Protein AF-0000000078754668 (afdb_homodimer)

Radius of gyration: 18.88 Å; Cα contacts (8 Å, |Δi|>4): 505; chains: 2; bounding box: 40×56×46 Å

Nearest PDB structures (foldseek):
  7vwo-assembly3_I  TM=9.545E-01  e=9.395E-15  Mycobacterium tuberculosis H37Rv
  5wzf-assembly1_A  TM=7.628E-01  e=8.640E-06  Mycobacterium tuberculosis H37Rv
  5wz4-assembly1_B  TM=7.567E-01  e=1.719E-05  Mycobacterium tuberculosis H37Rv
  5x3t-assembly1_H  TM=7.644E-01  e=4.302E-05  Mycobacterium tuberculosis H37Rv
  2fe1-assembly1_A-2  TM=6.662E-01  e=1.342E-03  Pyrobaculum aerophilum str. IM2

Sequence (286 aa):
MNAIDTNILVYAHRADSPWHESAKAFVETALTSDEKHGIPYHCLVEFFGIVTNARIFKIPTAPETAMRQCRNLIAAPAVQILTESSSSFEIFAPLLAKSRVAGSAVHDARIAAVCLENGVRVIYTLDRDFSRFAGLRVKNPLGMNAIDTNILVYAHRADSPWHESAKAFVETALTSDEKHGIPYHCLVEFFGIVTNARIFKIPTAPETAMRQCRNLIAAPAVQILTESSSSFEIFAPLLAKSRVAGSAVHDARIAAVCLENGVRVIYTLDRDFSRFAGLRVKNPLG

Secondary structure (DSSP, 8-state):
-EEE-HHHHHHHH-TTSTTHHHHHHHHHHHHTSSS-EEEEHHHHHHHHHHHT-TTT-SSPPPHHHHHHHHHHHHH-TTEEEE---TTHHHHHHHHHHTTT--THHHHHHHHHHHHHHTT--EEE-S-GGGGGSTT-EEE-S--/-EEE-HHHHHHHH-TTSTTHHHHHHHHHHHHTSSS-EEEEHHHHHHHHHHHT-TTT-SSPPPHHHHHHHHHHHHH-TTEEEE---TTHHHHHHHHHHTTT--THHHHHHHHHHHHHHTT--EEE-S-GGGGGSTT-EEE-S--

pLDDT: mean 92.45, std 8.56, range [55.34, 98.62]

Solvent-accessible surface area (backbone atoms only — not comparable to full-atom values): 14997 Å² total; per-residue (Å²): 92,39,28,50,35,35,66,41,55,43,25,34,67,35,77,88,37,95,48,11,68,48,25,31,52,48,51,55,47,46,50,68,36,92,53,49,29,30,33,42,48,66,33,55,54,45,33,45,33,51,48,35,12,62,89,76,28,94,77,39,44,53,62,69,59,44,48,49,51,51,49,51,50,67,67,28,84,13,40,41,71,38,55,54,54,86,61,36,55,72,48,27,51,63,54,41,72,75,36,94,54,47,52,70,41,43,57,52,32,49,55,49,21,38,35,46,75,71,64,25,40,37,36,33,34,85,63,69,75,54,55,76,38,86,76,38,43,70,39,58,82,68,115,90,38,28,52,36,36,64,41,55,44,25,32,68,35,77,87,38,95,47,12,70,48,25,31,54,47,50,55,47,46,49,69,36,93,53,50,30,30,32,42,48,66,33,56,53,47,33,46,33,51,49,35,12,62,91,78,26,94,76,38,44,53,64,68,58,43,49,51,51,53,50,50,52,66,66,27,85,13,41,42,72,37,56,54,54,88,61,35,56,72,50,28,49,62,54,41,72,75,37,94,52,47,53,70,42,45,58,51,33,50,56,50,20,38,36,48,75,70,63,24,40,37,36,34,33,86,66,69,75,55,55,77,38,87,76,37,42,71,38,58,83,68,115

Structure (mmCIF, N/CA/C/O backbone):
data_AF-0000000078754668-model_v1
#
loop_
_entity.id
_entity.type
_entity.pdbx_description
1 polymer 'Ribonuclease VapC'
#
loop_
_atom_site.group_PDB
_atom_site.id
_atom_site.type_symbol
_atom_site.label_atom_id
_atom_site.label_alt_id
_atom_site.label_comp_id
_atom_site.label_asym_id
_atom_site.label_entity_id
_atom_site.label_seq_id
_atom_site.pdbx_PDB_ins_code
_atom_site.Cartn_x
_atom_site.Cartn_y
_atom_site.Cartn_z
_atom_site.occupancy
_atom_site.B_iso_or_equiv
_atom_site.auth_seq_id
_atom_site.auth_comp_id
_atom_site.auth_asym_id
_atom_site.auth_atom_id
_atom_site.pdbx_PDB_model_num
ATOM 1 N N . MET A 1 1 ? -13.094 10 14.508 1 93.38 1 MET A N 1
ATOM 2 C CA . MET A 1 1 ? -11.734 10.164 14.016 1 93.38 1 MET A CA 1
ATOM 3 C C . MET A 1 1 ? -11.727 10.492 12.523 1 93.38 1 MET A C 1
ATOM 5 O O . MET A 1 1 ? -12.562 9.977 11.773 1 93.38 1 MET A O 1
ATOM 9 N N . ASN A 1 2 ? -10.906 11.484 12.141 1 97 2 ASN A N 1
ATOM 10 C CA . ASN A 1 2 ? -10.695 11.82 10.742 1 97 2 ASN A CA 1
ATOM 11 C C . ASN A 1 2 ? -9.297 11.438 10.273 1 97 2 ASN A C 1
ATOM 13 O O . ASN A 1 2 ? -8.359 11.375 11.078 1 97 2 ASN A O 1
ATOM 17 N N . ALA A 1 3 ? -9.219 11.156 8.984 1 98.31 3 ALA A N 1
ATOM 18 C CA . ALA A 1 3 ? -7.918 10.734 8.469 1 98.31 3 ALA A CA 1
ATOM 19 C C . ALA A 1 3 ? -7.227 11.867 7.715 1 98.31 3 ALA A C 1
ATOM 21 O O . ALA A 1 3 ? -7.891 12.75 7.168 1 98.31 3 ALA A O 1
ATOM 22 N N . ILE A 1 4 ? -5.934 11.844 7.715 1 98.44 4 ILE A N 1
ATOM 23 C CA . ILE A 1 4 ? -5.113 12.812 6.996 1 98.44 4 ILE A CA 1
ATOM 24 C C . ILE A 1 4 ? -4.434 12.125 5.812 1 98.44 4 ILE A C 1
ATOM 26 O O . ILE A 1 4 ? -3.752 11.109 5.977 1 98.44 4 ILE A O 1
ATOM 30 N N . ASP A 1 5 ? -4.582 12.641 4.652 1 98.06 5 ASP A N 1
ATOM 31 C CA . ASP A 1 5 ? -4.066 12.086 3.4 1 98.06 5 ASP A CA 1
ATOM 32 C C . ASP A 1 5 ? -2.604 12.461 3.195 1 98.06 5 ASP A C 1
ATOM 34 O O . ASP A 1 5 ? -2.1 13.391 3.83 1 98.06 5 ASP A O 1
ATOM 38 N N . THR A 1 6 ? -1.994 11.805 2.277 1 97.94 6 THR A N 1
ATOM 39 C CA . THR A 1 6 ? -0.579 11.977 1.972 1 97.94 6 THR A CA 1
ATOM 40 C C . THR A 1 6 ? -0.286 13.414 1.554 1 97.94 6 THR A C 1
ATOM 42 O O . THR A 1 6 ? 0.694 14.008 2.006 1 97.94 6 THR A O 1
ATOM 45 N N . ASN A 1 7 ? -1.138 13.977 0.679 1 97.75 7 ASN A N 1
ATOM 46 C CA . ASN A 1 7 ? -0.829 15.297 0.138 1 97.75 7 ASN A CA 1
ATOM 47 C C . ASN A 1 7 ? -0.771 16.344 1.237 1 97.75 7 ASN A C 1
ATOM 49 O O . ASN A 1 7 ? 0.057 17.266 1.187 1 97.75 7 ASN A O 1
ATOM 53 N N . ILE A 1 8 ? -1.601 16.219 2.248 1 98.56 8 ILE A N 1
ATOM 54 C CA . ILE A 1 8 ? -1.576 17.172 3.361 1 98.56 8 ILE A CA 1
ATOM 55 C C . ILE A 1 8 ? -0.248 17.047 4.105 1 98.56 8 ILE A C 1
ATOM 57 O O . ILE A 1 8 ? 0.368 18.062 4.453 1 98.56 8 ILE A O 1
ATOM 61 N N . LEU A 1 9 ? 0.186 15.836 4.32 1 98.56 9 LEU A N 1
ATOM 62 C CA . LEU A 1 9 ? 1.457 15.602 4.996 1 98.56 9 LEU A CA 1
ATOM 63 C C . LEU A 1 9 ? 2.617 16.172 4.191 1 98.56 9 LEU A C 1
ATOM 65 O O . LEU A 1 9 ? 3.518 16.812 4.75 1 98.56 9 LEU A O 1
ATOM 69 N N . VAL A 1 10 ? 2.602 15.93 2.893 1 98.38 10 VAL A N 1
ATOM 70 C CA . VAL A 1 10 ? 3.662 16.406 2.01 1 98.38 10 VAL A CA 1
ATOM 71 C C . VAL A 1 10 ? 3.699 17.938 2.02 1 98.38 10 VAL A C 1
ATOM 73 O O . VAL A 1 10 ? 4.766 18.531 2.189 1 98.38 10 VAL A O 1
ATOM 76 N N . TYR A 1 11 ? 2.553 18.562 1.91 1 98.5 11 TYR A N 1
ATOM 77 C CA . TYR A 1 11 ? 2.484 20.016 1.862 1 98.5 11 TYR A CA 1
ATOM 78 C C . TYR A 1 11 ? 2.91 20.625 3.191 1 98.5 11 TYR A C 1
ATOM 80 O O . TYR A 1 11 ? 3.52 21.703 3.225 1 98.5 11 TYR A O 1
ATOM 88 N N . ALA A 1 12 ? 2.58 19.984 4.266 1 98.5 12 ALA A N 1
ATOM 89 C CA . ALA A 1 12 ? 2.98 20.469 5.586 1 98.5 12 ALA A CA 1
ATOM 90 C C . ALA A 1 12 ? 4.496 20.422 5.746 1 98.5 12 ALA A C 1
ATOM 92 O O . ALA A 1 12 ? 5.082 21.266 6.438 1 98.5 12 ALA A O 1
ATOM 93 N N . HIS A 1 13 ? 5.098 19.438 5.121 1 98.12 13 HIS A N 1
ATOM 94 C CA . HIS A 1 13 ? 6.527 19.188 5.273 1 98.12 13 HIS A CA 1
ATOM 95 C C . HIS A 1 13 ? 7.336 20.078 4.324 1 98.12 13 HIS A C 1
ATOM 97 O O . HIS A 1 13 ? 8.375 20.609 4.707 1 98.12 13 HIS A O 1
ATOM 103 N N . ARG A 1 14 ? 6.832 20.188 3.102 1 98.12 14 ARG A N 1
ATOM 104 C CA . ARG A 1 14 ? 7.602 20.844 2.051 1 98.12 14 ARG A CA 1
ATOM 105 C C . ARG A 1 14 ? 7.395 22.344 2.08 1 98.12 14 ARG A C 1
ATOM 107 O O . ARG A 1 14 ? 6.324 22.844 1.725 1 98.12 14 ARG A O 1
ATOM 114 N N . ALA A 1 15 ? 8.398 23.078 2.316 1 96.88 15 ALA A N 1
ATOM 115 C CA . ALA A 1 15 ? 8.336 24.531 2.461 1 96.88 15 ALA A CA 1
ATOM 116 C C . ALA A 1 15 ? 8.109 25.203 1.11 1 96.88 15 ALA A C 1
ATOM 118 O O . ALA A 1 15 ? 7.652 26.359 1.05 1 96.88 15 ALA A O 1
ATOM 119 N N . ASP A 1 16 ? 8.492 24.562 0.056 1 95.88 16 ASP A N 1
ATOM 120 C CA . ASP A 1 16 ? 8.367 25.141 -1.276 1 95.88 16 ASP A CA 1
ATOM 121 C C . ASP A 1 16 ? 6.961 24.938 -1.835 1 95.88 16 ASP A C 1
ATOM 123 O O . ASP A 1 16 ? 6.656 25.406 -2.938 1 95.88 16 ASP A O 1
ATOM 127 N N . SER A 1 17 ? 6.121 24.297 -1.063 1 96.31 17 SER A N 1
ATOM 128 C CA . SER A 1 17 ? 4.723 24.172 -1.458 1 96.31 17 SER A CA 1
ATOM 129 C C . SER A 1 17 ? 3.957 25.453 -1.202 1 96.31 17 SER A C 1
ATOM 131 O O . SER A 1 17 ? 4.113 26.078 -0.148 1 96.31 17 SER A O 1
ATOM 133 N N . PRO A 1 18 ? 3.07 25.812 -2.162 1 96.5 18 PRO A N 1
ATOM 134 C CA . PRO A 1 18 ? 2.219 26.984 -1.911 1 96.5 18 PRO A CA 1
ATOM 135 C C . PRO A 1 18 ? 1.245 26.766 -0.754 1 96.5 18 PRO A C 1
ATOM 137 O O . PRO A 1 18 ? 0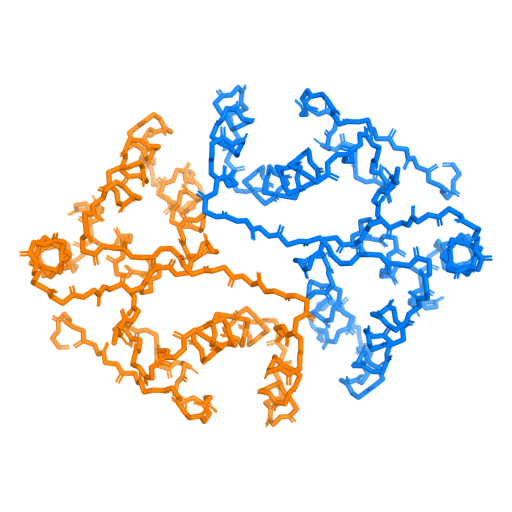.717 27.734 -0.196 1 96.5 18 PRO A O 1
ATOM 140 N N . TRP A 1 19 ? 1.062 25.562 -0.336 1 97.69 19 TRP A N 1
ATOM 141 C CA . TRP A 1 19 ? 0.121 25.219 0.726 1 97.69 19 TRP A CA 1
ATOM 142 C C . TRP A 1 19 ? 0.848 25 2.047 1 97.69 19 TRP A C 1
ATOM 144 O O . TRP A 1 19 ? 0.238 24.578 3.037 1 97.69 19 TRP A O 1
ATOM 154 N N . HIS A 1 20 ? 2.123 25.234 2.051 1 98.31 20 HIS A N 1
ATOM 155 C CA . HIS A 1 20 ? 2.957 24.828 3.176 1 98.31 20 HIS A CA 1
ATOM 156 C C . HIS A 1 20 ? 2.436 25.406 4.484 1 98.31 20 HIS A C 1
ATOM 158 O O . HIS A 1 20 ? 2.182 24.672 5.441 1 98.31 20 HIS A O 1
ATOM 164 N N . GLU A 1 21 ? 2.203 26.672 4.523 1 98 21 GLU A N 1
ATOM 165 C CA . GLU A 1 21 ? 1.82 27.328 5.77 1 98 21 GLU A CA 1
ATOM 166 C C . GLU A 1 21 ? 0.479 26.812 6.277 1 98 21 GLU A C 1
ATOM 168 O O . GLU A 1 21 ? 0.344 26.484 7.457 1 98 21 GLU A O 1
ATOM 173 N N . SER A 1 22 ? -0.476 26.703 5.41 1 98.12 22 SER A N 1
ATOM 174 C CA . SER A 1 22 ? -1.796 26.203 5.801 1 98.12 22 SER A CA 1
ATOM 175 C C . SER A 1 22 ? -1.743 24.75 6.223 1 98.12 22 SER A C 1
ATOM 177 O O . SER A 1 22 ? -2.352 24.359 7.223 1 98.12 22 SER A O 1
ATOM 179 N N . ALA A 1 23 ? -1.031 23.938 5.504 1 98.62 23 ALA A N 1
ATOM 180 C CA . ALA A 1 23 ? -0.933 22.516 5.801 1 98.62 23 ALA A CA 1
ATOM 181 C C . ALA A 1 23 ? -0.183 22.266 7.109 1 98.62 23 ALA A C 1
ATOM 183 O O . ALA A 1 23 ? -0.594 21.453 7.93 1 98.62 23 ALA A O 1
ATOM 184 N N . LYS A 1 24 ? 0.907 23.031 7.246 1 98.19 24 LYS A N 1
ATOM 185 C CA . LYS A 1 24 ? 1.683 22.906 8.477 1 98.19 24 LYS A CA 1
ATOM 186 C C . LYS A 1 24 ? 0.84 23.281 9.695 1 98.19 24 LYS A C 1
ATOM 188 O O . LYS A 1 24 ? 0.829 22.562 10.695 1 98.19 24 LYS A O 1
ATOM 193 N N . ALA A 1 25 ? 0.181 24.375 9.602 1 97.75 25 ALA A N 1
ATOM 194 C CA . ALA A 1 25 ? -0.687 24.812 10.695 1 97.75 25 ALA A CA 1
ATOM 195 C C . ALA A 1 25 ? -1.747 23.766 11.008 1 97.75 25 ALA A C 1
ATOM 197 O O . ALA A 1 25 ? -2.002 23.453 12.18 1 97.75 25 ALA A O 1
ATOM 198 N N . PHE A 1 26 ? -2.342 23.219 9.992 1 98.06 26 PHE A N 1
ATOM 199 C CA . PHE A 1 26 ? -3.373 22.203 10.164 1 98.06 26 PHE A CA 1
ATOM 200 C C . PHE A 1 26 ? -2.809 20.969 10.852 1 98.06 26 PHE A C 1
ATOM 202 O O . PHE A 1 26 ? -3.385 20.484 11.828 1 98.06 26 PHE A O 1
ATOM 209 N N . VAL A 1 27 ? -1.682 20.438 10.383 1 97.81 27 VAL A N 1
ATOM 210 C CA . VAL A 1 27 ? -1.088 19.219 10.922 1 97.81 27 VAL A CA 1
ATOM 211 C C . VAL A 1 27 ? -0.664 19.453 12.367 1 97.81 27 VAL A C 1
ATOM 213 O O . VAL A 1 27 ? -0.894 18.594 13.234 1 97.81 27 VAL A O 1
ATOM 216 N N . GLU A 1 28 ? -0.082 20.594 12.625 1 96.44 28 GLU A N 1
ATOM 217 C CA . GLU A 1 28 ? 0.335 20.922 13.984 1 96.44 28 GLU A CA 1
ATOM 218 C C . GLU A 1 28 ? -0.859 20.953 14.938 1 96.44 28 GLU A C 1
ATOM 220 O O . GLU A 1 28 ? -0.787 20.422 16.047 1 96.44 28 GLU A O 1
ATOM 225 N N . THR A 1 29 ? -1.914 21.531 14.453 1 95.69 29 THR A N 1
ATOM 226 C CA . THR A 1 29 ? -3.133 21.578 15.258 1 95.69 29 THR A CA 1
ATOM 227 C C . THR A 1 29 ? -3.697 20.172 15.461 1 95.69 29 THR A C 1
ATOM 229 O O . THR A 1 29 ? -4.105 19.812 16.562 1 95.69 29 THR A O 1
ATOM 232 N N . ALA A 1 30 ? -3.738 19.391 14.43 1 93.94 30 ALA A N 1
ATOM 233 C CA . ALA A 1 30 ? -4.254 18.016 14.484 1 93.94 30 ALA A CA 1
ATOM 234 C C . ALA A 1 30 ? -3.463 17.172 15.477 1 93.94 30 ALA A C 1
ATOM 236 O O . ALA A 1 30 ? -4.039 16.375 16.219 1 93.94 30 ALA A O 1
ATOM 237 N N . LEU A 1 31 ? -2.162 17.422 15.484 1 92.25 31 LEU A N 1
ATOM 238 C CA . LEU A 1 31 ? -1.273 16.609 16.312 1 92.25 31 LEU A CA 1
ATOM 239 C C . LEU A 1 31 ? -1.4 16.984 17.781 1 92.25 31 LEU A C 1
ATOM 241 O O . LEU A 1 31 ? -0.979 16.234 18.656 1 92.25 31 LEU A O 1
ATOM 245 N N . THR A 1 32 ? -1.957 18.125 18.062 1 90.94 32 THR A N 1
ATOM 246 C CA . THR A 1 32 ? -2.037 18.594 19.438 1 90.94 32 THR A CA 1
ATOM 247 C C . THR A 1 32 ? -3.486 18.641 19.906 1 90.94 32 THR A C 1
ATOM 249 O O . THR A 1 32 ? -3.771 19.125 21.016 1 90.94 32 THR A O 1
ATOM 252 N N . SER A 1 33 ? -4.324 18.141 19.094 1 91.44 33 SER A N 1
ATOM 253 C CA . SER A 1 33 ? -5.742 18.141 19.438 1 91.44 33 SER A CA 1
ATOM 254 C C . SER A 1 33 ? -6.094 16.984 20.359 1 91.44 33 SER A C 1
ATOM 256 O O . SER A 1 33 ? -5.301 16.047 20.516 1 91.44 33 SER A O 1
ATOM 258 N N . ASP A 1 34 ? -7.25 17.062 21 1 92 34 ASP A N 1
ATOM 259 C CA . ASP A 1 34 ? -7.758 15.969 21.828 1 92 34 ASP A CA 1
ATOM 260 C C . ASP A 1 34 ? -8.398 14.883 20.969 1 92 34 ASP A C 1
ATOM 262 O O . ASP A 1 34 ? -8.562 13.75 21.422 1 92 34 ASP A O 1
ATOM 266 N N . GLU A 1 35 ? -8.68 15.289 19.844 1 93.12 35 GLU A N 1
ATOM 267 C CA . GLU A 1 35 ? -9.281 14.336 18.922 1 93.12 35 GLU A CA 1
ATOM 268 C C . GLU A 1 35 ? -8.219 13.516 18.203 1 93.12 35 GLU A C 1
ATOM 270 O O . GLU A 1 35 ? -7.16 14.047 17.844 1 93.12 35 GLU A O 1
ATOM 275 N N . LYS A 1 36 ? -8.516 12.266 18.031 1 95.31 36 LYS A N 1
ATOM 276 C CA . LYS A 1 36 ? -7.59 11.422 17.281 1 95.31 36 LYS A CA 1
ATOM 277 C C . LYS A 1 36 ? -7.727 11.656 15.773 1 95.31 36 LYS A C 1
ATOM 279 O O . LYS A 1 36 ? -8.82 11.914 15.281 1 95.31 36 LYS A O 1
ATOM 284 N N . HIS A 1 37 ? -6.633 11.555 15.133 1 97.56 37 HIS A N 1
ATOM 285 C CA . HIS A 1 37 ? -6.555 11.602 13.672 1 97.56 37 HIS A CA 1
ATOM 286 C C . HIS A 1 37 ? -5.863 10.359 13.117 1 97.56 37 HIS A C 1
ATOM 288 O O . HIS A 1 37 ? -4.816 9.953 13.625 1 97.56 37 HIS A O 1
ATOM 294 N N . GLY A 1 38 ? -6.543 9.812 12.156 1 97.81 38 GLY A N 1
ATOM 295 C CA . GLY A 1 38 ? -5.965 8.641 11.523 1 97.81 38 GLY A CA 1
ATOM 296 C C . GLY A 1 38 ? -5.02 8.984 10.383 1 97.81 38 GLY A C 1
ATOM 297 O O . GLY A 1 38 ? -5.273 9.914 9.617 1 97.81 38 GLY A O 1
ATOM 298 N N . ILE A 1 39 ? -3.945 8.281 10.32 1 97.81 39 ILE A N 1
ATOM 299 C CA . ILE A 1 39 ? -3.076 8.281 9.148 1 97.81 39 ILE A CA 1
ATOM 300 C C . ILE A 1 39 ? -2.93 6.859 8.609 1 97.81 39 ILE A C 1
ATOM 302 O O . ILE A 1 39 ? -2.316 6.008 9.258 1 97.81 39 ILE A O 1
ATOM 306 N N . PRO A 1 40 ? -3.521 6.578 7.473 1 97.38 40 PRO A N 1
ATOM 307 C CA . PRO A 1 40 ? -3.246 5.266 6.887 1 97.38 40 PRO A CA 1
ATOM 308 C C . PRO A 1 40 ? -1.753 4.98 6.75 1 97.38 40 PRO A C 1
ATOM 310 O O . PRO A 1 40 ? -0.996 5.84 6.297 1 97.38 40 PRO A O 1
ATOM 313 N N . TYR A 1 41 ? -1.315 3.811 7.141 1 96.56 41 TYR A N 1
ATOM 314 C CA . TYR A 1 41 ? 0.09 3.434 7.051 1 96.56 41 TYR A CA 1
ATOM 315 C C . TYR A 1 41 ? 0.619 3.641 5.637 1 96.56 41 TYR A C 1
ATOM 317 O O . TYR A 1 41 ? 1.746 4.105 5.449 1 96.56 41 TYR A O 1
ATOM 325 N N . HIS A 1 42 ? -0.192 3.344 4.688 1 93.62 42 HIS A N 1
ATOM 326 C CA . HIS A 1 42 ? 0.153 3.555 3.287 1 93.62 42 HIS A CA 1
ATOM 327 C C . HIS A 1 42 ? 0.5 5.016 3.02 1 93.62 42 HIS A C 1
ATOM 329 O O . HIS A 1 42 ? 1.446 5.309 2.285 1 93.62 42 HIS A O 1
ATOM 335 N N . CYS A 1 43 ? -0.254 5.891 3.545 1 96.5 43 CYS A N 1
ATOM 336 C CA . CYS A 1 43 ? -0.039 7.316 3.332 1 96.5 43 CYS A CA 1
ATOM 337 C C . CYS A 1 43 ? 1.267 7.773 3.973 1 96.5 43 CYS A C 1
ATOM 339 O O . CYS A 1 43 ? 1.956 8.641 3.436 1 96.5 43 CYS A O 1
ATOM 341 N N . LEU A 1 44 ? 1.588 7.168 5.102 1 95.94 44 LEU A N 1
ATOM 342 C CA . LEU A 1 44 ? 2.84 7.473 5.785 1 95.94 44 LEU A CA 1
ATOM 343 C C . LEU A 1 44 ? 4.039 7.066 4.934 1 95.94 44 LEU A C 1
ATOM 345 O O . LEU A 1 44 ? 4.973 7.852 4.75 1 95.94 44 LEU A O 1
ATOM 349 N N . VAL A 1 45 ? 3.986 5.879 4.391 1 94.06 45 VAL A N 1
ATOM 350 C CA . VAL A 1 45 ? 5.062 5.363 3.553 1 94.06 45 VAL A CA 1
ATOM 351 C C . VAL A 1 45 ? 5.148 6.176 2.262 1 94.06 45 VAL A C 1
ATOM 353 O O . VAL A 1 45 ? 6.242 6.473 1.78 1 94.06 45 VAL A O 1
ATOM 356 N N . GLU A 1 46 ? 4.016 6.496 1.704 1 93.88 46 GLU A N 1
ATOM 357 C CA . GLU A 1 46 ? 3.971 7.34 0.513 1 93.88 46 GLU A CA 1
ATOM 358 C C . GLU A 1 46 ? 4.598 8.703 0.778 1 93.88 46 GLU A C 1
ATOM 360 O O . GLU A 1 46 ? 5.32 9.234 -0.067 1 93.88 46 GLU A O 1
ATOM 365 N N . PHE A 1 47 ? 4.277 9.273 1.859 1 95.38 47 PHE A N 1
ATOM 366 C CA . PHE A 1 47 ? 4.898 10.531 2.256 1 95.38 47 PHE A CA 1
ATOM 367 C C . PHE A 1 47 ? 6.418 10.43 2.195 1 95.38 47 PHE A C 1
ATOM 369 O O . PHE A 1 47 ? 7.074 11.234 1.538 1 95.38 47 PHE A O 1
ATOM 376 N N . PHE A 1 48 ? 6.957 9.406 2.822 1 93.88 48 PHE A N 1
ATOM 377 C CA . PHE A 1 48 ? 8.398 9.195 2.822 1 93.88 48 PHE A CA 1
ATOM 378 C C . PHE A 1 48 ? 8.938 9.094 1.398 1 93.88 48 PHE A C 1
ATOM 380 O O . PHE A 1 48 ? 9.891 9.781 1.04 1 93.88 48 PHE A O 1
ATOM 387 N N . GLY A 1 49 ? 8.273 8.281 0.636 1 92.38 49 GLY A N 1
ATOM 388 C CA . GLY A 1 49 ? 8.703 8.07 -0.739 1 92.38 49 GLY A CA 1
ATOM 389 C C . GLY A 1 49 ? 8.641 9.336 -1.579 1 92.38 49 GLY A C 1
ATOM 390 O O . GLY A 1 49 ? 9.523 9.578 -2.408 1 92.38 49 GLY A O 1
ATOM 391 N N . ILE A 1 50 ? 7.652 10.109 -1.382 1 93.94 50 ILE A N 1
ATOM 392 C CA . ILE A 1 50 ? 7.441 11.312 -2.186 1 93.94 50 ILE A CA 1
ATOM 393 C C . ILE A 1 50 ? 8.477 12.367 -1.813 1 93.94 50 ILE A C 1
ATOM 395 O O . ILE A 1 50 ? 9.18 12.891 -2.682 1 93.94 50 ILE A O 1
ATOM 399 N N . VAL A 1 51 ? 8.672 12.656 -0.581 1 94.56 51 VAL A N 1
ATOM 400 C CA . VAL A 1 51 ? 9.461 13.82 -0.18 1 94.56 51 VAL A CA 1
ATOM 401 C C . VAL A 1 51 ? 10.953 13.523 -0.372 1 94.56 51 VAL A C 1
ATOM 403 O O . VAL A 1 51 ? 11.773 14.445 -0.425 1 94.56 51 VAL A O 1
ATOM 406 N N . THR A 1 52 ? 11.312 12.227 -0.464 1 91.88 52 THR A N 1
ATOM 407 C CA . THR A 1 52 ? 12.711 11.859 -0.645 1 91.88 52 THR A CA 1
ATOM 408 C C . THR A 1 52 ? 13.016 11.602 -2.117 1 91.88 52 THR A C 1
ATOM 410 O O . THR A 1 52 ? 14.133 11.195 -2.465 1 91.88 52 THR A O 1
ATOM 413 N N . ASN A 1 53 ? 12.086 11.797 -2.955 1 91 53 ASN A N 1
ATOM 414 C CA . ASN A 1 53 ? 12.219 11.438 -4.359 1 91 53 ASN A CA 1
ATOM 415 C C . ASN A 1 53 ? 12.844 12.562 -5.18 1 91 53 ASN A C 1
ATOM 417 O O . ASN A 1 53 ? 12.219 13.609 -5.371 1 91 53 ASN A O 1
ATOM 421 N N . ALA A 1 54 ? 13.945 12.297 -5.785 1 89.12 54 ALA A N 1
ATOM 422 C CA . ALA A 1 54 ? 14.68 13.297 -6.551 1 89.12 54 ALA A CA 1
ATOM 423 C C . ALA A 1 54 ? 14.023 13.555 -7.902 1 89.12 54 ALA A C 1
ATOM 425 O O . ALA A 1 54 ? 14.344 14.531 -8.578 1 89.12 54 ALA A O 1
ATOM 426 N N . ARG A 1 55 ? 13.18 12.664 -8.273 1 90.94 55 ARG A N 1
ATOM 427 C CA . ARG A 1 55 ? 12.445 12.875 -9.516 1 90.94 55 ARG A CA 1
ATOM 428 C C . ARG A 1 55 ? 11.273 13.828 -9.305 1 90.94 55 ARG A C 1
ATOM 430 O O . ARG A 1 55 ? 10.703 14.344 -10.273 1 90.94 55 ARG A O 1
ATOM 437 N N . ILE A 1 56 ? 10.844 14.008 -8.094 1 91.75 56 ILE A N 1
ATOM 438 C CA . ILE A 1 56 ? 9.703 14.844 -7.762 1 91.75 56 ILE A CA 1
ATOM 439 C C . ILE A 1 56 ? 10.18 16.219 -7.301 1 91.75 56 ILE A C 1
ATOM 441 O O . ILE A 1 56 ? 9.617 17.25 -7.688 1 91.75 56 ILE A O 1
ATOM 445 N N . PHE A 1 57 ? 11.203 16.172 -6.5 1 92.44 57 PHE A N 1
ATOM 446 C CA . PHE A 1 57 ? 11.742 17.422 -5.965 1 92.44 57 PHE A CA 1
ATOM 447 C C . PHE A 1 57 ? 13.195 17.609 -6.379 1 92.44 57 PHE A C 1
ATOM 449 O O . PHE A 1 57 ? 14 16.688 -6.262 1 92.44 57 PHE A O 1
ATOM 456 N N . LYS A 1 58 ? 13.492 18.844 -6.855 1 93.25 58 LYS A N 1
ATOM 457 C CA . LYS A 1 58 ? 14.875 19.156 -7.211 1 93.25 58 LYS A CA 1
ATOM 458 C C . LYS A 1 58 ? 15.812 18.922 -6.031 1 93.25 58 LYS A C 1
ATOM 460 O O . LYS A 1 58 ? 16.922 18.406 -6.203 1 93.25 58 LYS A O 1
ATOM 465 N N . ILE A 1 59 ? 15.375 19.375 -4.918 1 94.31 59 ILE A N 1
ATOM 466 C CA . ILE A 1 59 ? 16.078 19.094 -3.672 1 94.31 59 ILE A CA 1
ATOM 467 C C . ILE A 1 59 ? 15.195 18.234 -2.764 1 94.31 59 ILE A C 1
ATOM 469 O O . ILE A 1 59 ? 14.391 18.766 -1.992 1 94.31 59 ILE A O 1
ATOM 473 N N . PRO A 1 60 ? 15.367 17 -2.865 1 92.94 60 PRO A N 1
ATOM 474 C CA . PRO A 1 60 ? 14.539 16.125 -2.027 1 92.94 60 PRO A CA 1
ATOM 475 C C . PRO A 1 60 ? 14.891 16.234 -0.545 1 92.94 60 PRO A C 1
ATOM 477 O O . PRO A 1 60 ? 15.992 16.656 -0.197 1 92.94 60 PRO A O 1
ATOM 480 N N . THR A 1 61 ? 13.938 15.852 0.219 1 94 61 THR A N 1
ATOM 481 C CA . THR A 1 61 ? 14.188 15.758 1.652 1 94 61 THR A CA 1
ATOM 482 C C . THR A 1 61 ? 15.188 14.648 1.949 1 94 61 THR A C 1
ATOM 484 O O . THR A 1 61 ? 15.125 13.57 1.356 1 94 61 THR A O 1
ATOM 487 N N . ALA A 1 62 ? 16.125 14.93 2.814 1 91.25 62 ALA A N 1
ATOM 488 C CA . ALA A 1 62 ? 17.047 13.875 3.244 1 91.25 62 ALA A CA 1
ATOM 489 C C . ALA A 1 62 ? 16.281 12.727 3.906 1 91.25 62 ALA A C 1
ATOM 491 O O . ALA A 1 62 ? 15.375 12.953 4.707 1 91.25 62 ALA A O 1
ATOM 492 N N . PRO A 1 63 ? 16.656 11.539 3.584 1 89.56 63 PRO A N 1
ATOM 493 C CA . PRO A 1 63 ? 15.945 10.391 4.148 1 89.56 63 PRO A CA 1
ATOM 494 C C . PRO A 1 63 ? 15.875 10.43 5.672 1 89.56 63 PRO A C 1
ATOM 496 O O . PRO A 1 63 ? 14.844 10.094 6.254 1 89.56 63 PRO A O 1
ATOM 499 N N . GLU A 1 64 ? 16.922 10.828 6.316 1 90.75 64 GLU A N 1
ATOM 500 C CA . GLU A 1 64 ? 16.938 10.898 7.773 1 90.75 64 GLU A CA 1
ATOM 501 C C . GLU A 1 64 ? 15.914 11.891 8.297 1 90.75 64 GLU A C 1
ATOM 503 O O . GLU A 1 64 ? 15.25 11.641 9.305 1 90.75 64 GLU A O 1
ATOM 508 N N . THR A 1 65 ? 15.82 12.984 7.629 1 93.31 65 THR A N 1
ATOM 509 C CA . THR A 1 65 ? 14.844 14 8 1 93.31 65 THR A CA 1
ATOM 510 C C . THR A 1 65 ? 13.422 13.484 7.797 1 93.31 65 THR A C 1
ATOM 512 O O . THR A 1 65 ? 12.562 13.641 8.664 1 93.31 65 THR A O 1
ATOM 515 N N . ALA A 1 66 ? 13.18 12.875 6.656 1 93 66 ALA A N 1
ATOM 516 C CA . ALA A 1 66 ? 11.867 12.297 6.367 1 93 66 ALA A CA 1
ATOM 517 C C . ALA A 1 66 ? 11.508 11.227 7.395 1 93 66 ALA A C 1
ATOM 519 O O . ALA A 1 66 ? 10.367 11.156 7.852 1 93 66 ALA A O 1
ATOM 520 N N . MET A 1 67 ? 12.5 10.414 7.742 1 91.62 67 MET A N 1
ATOM 521 C CA . MET A 1 67 ? 12.289 9.359 8.719 1 91.62 67 MET A CA 1
ATOM 522 C C . MET A 1 67 ? 11.914 9.945 10.078 1 91.62 67 MET A C 1
ATOM 524 O O . MET A 1 67 ? 11.008 9.438 10.75 1 91.62 67 MET A O 1
ATOM 528 N N . ARG A 1 68 ? 12.609 10.953 10.477 1 94 68 ARG A N 1
ATOM 529 C CA . ARG A 1 68 ? 12.297 11.617 11.734 1 94 68 ARG A CA 1
ATOM 530 C C . ARG A 1 68 ? 10.875 12.156 11.727 1 94 68 ARG A C 1
ATOM 532 O O . ARG A 1 68 ? 10.156 12.055 12.727 1 94 68 ARG A O 1
ATOM 539 N N . GLN A 1 69 ? 10.508 12.719 10.641 1 95.44 69 GLN A N 1
ATOM 540 C CA . GLN A 1 69 ? 9.141 13.227 10.523 1 95.44 69 GLN A CA 1
ATOM 541 C C . GLN A 1 69 ? 8.117 12.102 10.656 1 95.44 69 GLN A C 1
ATOM 543 O O . GLN A 1 69 ? 7.105 12.258 11.344 1 95.44 69 GLN A O 1
ATOM 548 N N . CYS A 1 70 ? 8.352 11.008 10.031 1 95.44 70 CYS A N 1
ATOM 549 C CA . CYS A 1 70 ? 7.461 9.859 10.148 1 95.44 70 CYS A CA 1
ATOM 550 C C . CYS A 1 70 ? 7.379 9.375 11.594 1 95.44 70 CYS A C 1
ATOM 552 O O . CYS A 1 70 ? 6.285 9.109 12.102 1 95.44 70 CYS A O 1
ATOM 554 N N . ARG A 1 71 ? 8.492 9.312 12.242 1 94.56 71 ARG A N 1
ATOM 555 C CA . ARG A 1 71 ? 8.523 8.875 13.633 1 94.56 71 ARG A CA 1
ATOM 556 C C . ARG A 1 71 ? 7.762 9.844 14.531 1 94.56 71 ARG A C 1
ATOM 558 O O . ARG A 1 71 ? 7.078 9.422 15.461 1 94.56 71 ARG A O 1
ATOM 565 N N . ASN A 1 72 ? 7.906 11.117 14.266 1 95.5 72 ASN A N 1
ATOM 566 C CA . ASN A 1 72 ? 7.172 12.125 15.023 1 95.5 72 ASN A CA 1
ATOM 567 C C . ASN A 1 72 ? 5.664 11.953 14.867 1 95.5 72 ASN A C 1
ATOM 569 O O . ASN A 1 72 ? 4.918 12.078 15.844 1 95.5 72 ASN A O 1
ATOM 573 N N . LEU A 1 73 ? 5.234 11.695 13.688 1 96.19 73 LEU A N 1
ATOM 574 C CA . LEU A 1 73 ? 3.814 11.477 13.438 1 96.19 73 LEU A CA 1
ATOM 575 C C . LEU A 1 73 ? 3.32 10.242 14.188 1 96.19 73 LEU A C 1
ATOM 577 O O . LEU A 1 73 ? 2.281 10.281 14.844 1 96.19 73 LEU A O 1
ATOM 581 N N . ILE A 1 74 ? 4.094 9.156 14.125 1 95.19 74 ILE A N 1
ATOM 582 C CA . ILE A 1 74 ? 3.723 7.891 14.75 1 95.19 74 ILE A CA 1
ATOM 583 C C . ILE A 1 74 ? 3.637 8.062 16.266 1 95.19 74 ILE A C 1
ATOM 585 O O . ILE A 1 74 ? 2.754 7.496 16.906 1 95.19 74 ILE A O 1
ATOM 589 N N . ALA A 1 75 ? 4.508 8.852 16.781 1 93.75 75 ALA A N 1
ATOM 590 C CA . ALA A 1 75 ? 4.633 8.992 18.219 1 93.75 75 ALA A CA 1
ATOM 591 C C . ALA A 1 75 ? 3.611 9.984 18.766 1 93.75 75 ALA A C 1
ATOM 593 O O . ALA A 1 75 ? 3.389 10.055 19.984 1 93.75 75 ALA A O 1
ATOM 594 N N . ALA A 1 76 ? 3.023 10.797 17.891 1 95.5 76 ALA A N 1
ATOM 595 C CA . ALA A 1 76 ? 2.08 11.812 18.344 1 95.5 76 ALA A CA 1
ATOM 596 C C . ALA A 1 76 ? 0.853 11.172 18.984 1 95.5 76 ALA A C 1
ATOM 598 O O . ALA A 1 76 ? 0.198 10.328 18.375 1 95.5 76 ALA A O 1
ATOM 599 N N . PRO A 1 77 ? 0.492 11.578 20.203 1 95.38 77 PRO A N 1
ATOM 600 C CA . PRO A 1 77 ? -0.623 10.961 20.922 1 95.38 77 PRO A CA 1
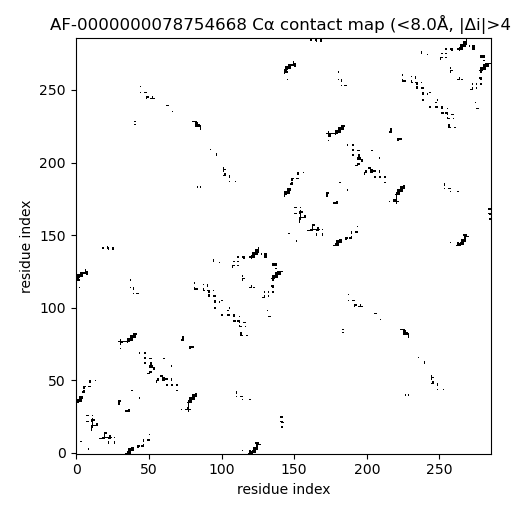ATOM 601 C C . PRO A 1 77 ? -1.953 11.102 20.188 1 95.38 77 PRO A C 1
ATOM 603 O O . PRO A 1 77 ? -2.836 10.25 20.328 1 95.38 77 PRO A O 1
ATOM 606 N N . ALA A 1 78 ? -2.072 12.109 19.422 1 96.75 78 ALA A N 1
ATOM 607 C CA . ALA A 1 78 ? -3.326 12.391 18.719 1 96.75 78 ALA A CA 1
ATOM 608 C C . ALA A 1 78 ? -3.391 11.641 17.391 1 96.75 78 ALA A C 1
ATOM 610 O O . ALA A 1 78 ? -4.348 11.789 16.641 1 96.75 78 ALA A O 1
ATOM 611 N N . VAL A 1 79 ? -2.414 10.805 17.125 1 96.31 79 VAL A N 1
ATOM 612 C CA . VAL A 1 79 ? -2.377 10.117 15.844 1 96.31 79 VAL A CA 1
ATOM 613 C C . VAL A 1 79 ? -2.615 8.625 16.047 1 96.31 79 VAL A C 1
ATOM 615 O O . VAL A 1 79 ? -2.074 8.023 16.969 1 96.31 79 VAL A O 1
ATOM 618 N N . GLN A 1 80 ? -3.414 8.078 15.258 1 96.5 80 GLN A N 1
ATOM 619 C CA . GLN A 1 80 ? -3.584 6.637 15.125 1 96.5 80 GLN A CA 1
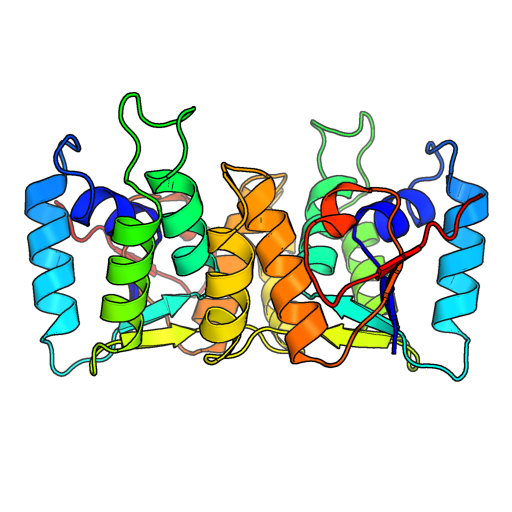ATOM 620 C C . GLN A 1 80 ? -3.197 6.168 13.727 1 96.5 80 GLN A C 1
ATOM 622 O O . GLN A 1 80 ? -3.762 6.629 12.734 1 96.5 80 GLN A O 1
ATOM 627 N N . ILE A 1 81 ? -2.26 5.25 13.664 1 97.06 81 ILE A N 1
ATOM 628 C CA . ILE A 1 81 ? -1.907 4.668 12.375 1 97.06 81 ILE A CA 1
ATOM 629 C C . ILE A 1 81 ? -2.945 3.617 11.977 1 97.06 81 ILE A C 1
ATOM 631 O O . ILE A 1 81 ? -3.246 2.711 12.758 1 97.06 81 ILE A O 1
ATOM 635 N N . LEU A 1 82 ? -3.502 3.791 10.797 1 97.25 82 LEU A N 1
ATOM 636 C CA . LEU A 1 82 ? -4.527 2.881 10.297 1 97.25 82 LEU A CA 1
ATOM 637 C C . LEU A 1 82 ? -3.91 1.798 9.422 1 97.25 82 LEU A C 1
ATOM 639 O O . LEU A 1 82 ? -3.197 2.1 8.461 1 97.25 82 LEU A O 1
ATOM 643 N N . THR A 1 83 ? -4.164 0.585 9.758 1 96.69 83 THR A N 1
ATOM 644 C CA . THR A 1 83 ? -3.621 -0.533 8.992 1 96.69 83 THR A CA 1
ATOM 645 C C . THR A 1 83 ? -4.742 -1.427 8.469 1 96.69 83 THR A C 1
ATOM 647 O O . THR A 1 83 ? -5.867 -1.376 8.969 1 96.69 83 THR A O 1
ATOM 650 N N . GLU A 1 84 ? -4.363 -2.168 7.449 1 95.12 84 GLU A N 1
ATOM 651 C CA . GLU A 1 84 ? -5.281 -3.127 6.844 1 95.12 84 GLU A CA 1
ATOM 652 C C . GLU A 1 84 ? -5.348 -4.418 7.656 1 95.12 84 GLU A C 1
ATOM 654 O O . GLU A 1 84 ? -4.492 -4.668 8.508 1 95.12 84 GLU A O 1
ATOM 659 N N . SER A 1 85 ? -6.398 -5.133 7.426 1 90.81 85 SER A N 1
ATOM 660 C CA . SER A 1 85 ? -6.562 -6.484 7.941 1 90.81 85 SER A CA 1
ATOM 661 C C . SER A 1 85 ? -6.941 -7.461 6.832 1 90.81 85 SER A C 1
ATOM 663 O O . SER A 1 85 ? -7.066 -7.066 5.672 1 90.81 85 SER A O 1
ATOM 665 N N . SER A 1 86 ? -7.051 -8.734 7.188 1 81.81 86 SER A N 1
ATOM 666 C CA . SER A 1 86 ? -7.461 -9.75 6.219 1 81.81 86 SER A CA 1
ATOM 667 C C . SER A 1 86 ? -8.875 -9.484 5.707 1 81.81 86 SER A C 1
ATOM 669 O O . SER A 1 86 ? -9.266 -10 4.66 1 81.81 86 SER A O 1
ATOM 671 N N . SER A 1 87 ? -9.617 -8.617 6.414 1 87.75 87 SER A N 1
ATOM 672 C CA . SER A 1 87 ? -11 -8.312 6.059 1 87.75 87 SER A CA 1
ATOM 673 C C . SER A 1 87 ? -11.078 -7.07 5.176 1 87.75 87 SER A C 1
ATOM 675 O O . SER A 1 87 ? -12.141 -6.762 4.629 1 87.75 87 SER A O 1
ATOM 677 N N . SER A 1 88 ? -9.961 -6.387 5.016 1 93.19 88 SER A N 1
ATOM 678 C CA . SER A 1 88 ? -9.953 -5.129 4.277 1 93.19 88 SER A CA 1
ATOM 679 C C . SER A 1 88 ? -10.422 -5.332 2.84 1 93.19 88 SER A C 1
ATOM 681 O O . SER A 1 88 ? -11.039 -4.445 2.25 1 93.19 88 SER A O 1
ATOM 683 N N . PHE A 1 89 ? -10.156 -6.52 2.324 1 91.19 89 PHE A N 1
ATOM 684 C CA . PHE A 1 89 ? -10.516 -6.781 0.934 1 91.19 89 PHE A CA 1
ATOM 685 C C . PHE A 1 89 ? -12.031 -6.754 0.75 1 91.19 89 PHE A C 1
ATOM 687 O O . PHE A 1 89 ? -12.523 -6.336 -0.296 1 91.19 89 PHE A O 1
ATOM 694 N N . GLU A 1 90 ? -12.758 -7.125 1.756 1 90 90 GLU A N 1
ATOM 695 C CA . GLU A 1 90 ? -14.211 -7.141 1.693 1 90 90 GLU A CA 1
ATOM 696 C C . GLU A 1 90 ? -14.781 -5.73 1.561 1 90 90 GLU A C 1
ATOM 698 O O . GLU A 1 90 ? -15.859 -5.539 1.001 1 90 90 GLU A O 1
ATOM 703 N N . ILE A 1 91 ? -14.086 -4.781 2.066 1 91.69 91 ILE A N 1
ATOM 704 C CA . ILE A 1 91 ? -14.492 -3.383 1.957 1 91.69 91 ILE A CA 1
ATOM 705 C C . ILE A 1 91 ? -13.953 -2.789 0.658 1 91.69 91 ILE A C 1
ATOM 707 O O . ILE A 1 91 ? -14.648 -2.033 -0.023 1 91.69 91 ILE A O 1
ATOM 711 N N . PHE A 1 92 ? -12.781 -3.199 0.286 1 91.44 92 PHE A N 1
ATOM 712 C CA . PHE A 1 92 ? -12.078 -2.721 -0.899 1 91.44 92 PHE A CA 1
ATOM 713 C C . PHE A 1 92 ? -12.836 -3.092 -2.166 1 91.44 92 PHE A C 1
ATOM 715 O O . PHE A 1 92 ? -13.055 -2.248 -3.039 1 91.44 92 PHE A O 1
ATOM 722 N N . ALA A 1 93 ? -13.312 -4.328 -2.242 1 86.94 93 ALA A N 1
ATOM 723 C CA . ALA A 1 93 ? -13.891 -4.902 -3.457 1 86.94 93 ALA A CA 1
ATOM 724 C C . ALA A 1 93 ? -15.133 -4.133 -3.891 1 86.94 93 ALA A C 1
ATOM 726 O O . ALA A 1 93 ? -15.227 -3.693 -5.039 1 86.94 93 ALA A O 1
ATOM 727 N N . PRO A 1 94 ? -16.016 -3.861 -3.004 1 86.62 94 PRO A N 1
ATOM 728 C CA . PRO A 1 94 ? -17.203 -3.119 -3.414 1 86.62 94 PRO A CA 1
ATOM 729 C C . PRO A 1 94 ? -16.906 -1.675 -3.803 1 86.62 94 PRO A C 1
ATOM 731 O O . PRO A 1 94 ? -17.609 -1.089 -4.629 1 86.62 94 PRO A O 1
ATOM 734 N N . LEU A 1 95 ? -15.906 -1.113 -3.209 1 88.62 95 LEU A N 1
ATOM 735 C CA . LEU A 1 95 ? -15.547 0.26 -3.549 1 88.62 95 LEU A CA 1
ATOM 736 C C . LEU A 1 95 ? -15.094 0.361 -5 1 88.62 95 LEU A C 1
ATOM 738 O O . LEU A 1 95 ? -15.297 1.39 -5.648 1 88.62 95 LEU A O 1
ATOM 742 N N . LEU A 1 96 ? -14.43 -0.69 -5.508 1 83.38 96 LEU A N 1
ATOM 743 C CA . LEU A 1 96 ? -13.93 -0.694 -6.879 1 83.38 96 LEU A CA 1
ATOM 744 C C . LEU A 1 96 ? -15.047 -1.017 -7.867 1 83.38 96 LEU A C 1
ATOM 746 O O . LEU A 1 96 ? -15.008 -0.587 -9.023 1 83.38 96 LEU A O 1
ATOM 750 N N . ALA A 1 97 ? -15.852 -1.981 -7.566 1 71.69 97 ALA A N 1
ATOM 751 C CA . ALA A 1 97 ? -16.906 -2.43 -8.469 1 71.69 97 ALA A CA 1
ATOM 752 C C . ALA A 1 97 ? -17.672 -1.243 -9.047 1 71.69 97 ALA A C 1
ATOM 754 O O . ALA A 1 97 ? -18.125 -1.291 -10.195 1 71.69 97 ALA A O 1
ATOM 755 N N . LYS A 1 98 ? -17.875 -0.352 -8.344 1 56.56 98 LYS A N 1
ATOM 756 C CA . LYS A 1 98 ? -18.703 0.757 -8.82 1 56.56 98 LYS A CA 1
ATOM 757 C C . LYS A 1 98 ? -17.891 1.688 -9.719 1 56.56 98 LYS A C 1
ATOM 759 O O . LYS A 1 98 ? -18.469 2.49 -10.461 1 56.56 98 LYS A O 1
ATOM 764 N N . SER A 1 99 ? -16.578 1.528 -9.523 1 55.41 99 SER A N 1
ATOM 765 C CA . SER A 1 99 ? -15.773 2.58 -10.133 1 55.41 99 SER A CA 1
ATOM 766 C C . SER A 1 99 ? -15.102 2.088 -11.414 1 55.41 99 SER A C 1
ATOM 768 O O . SER A 1 99 ? -14.758 0.909 -11.523 1 55.41 99 SER A O 1
ATOM 770 N N . ARG A 1 100 ? -15.648 2.186 -12.531 1 55.34 100 ARG A N 1
ATOM 771 C CA . ARG A 1 100 ? -14.906 1.926 -13.758 1 55.34 100 ARG A CA 1
ATOM 772 C C . ARG A 1 100 ? -13.406 2.152 -13.562 1 55.34 100 ARG A C 1
ATOM 774 O O . ARG A 1 100 ? -12.773 2.854 -14.344 1 55.34 100 ARG A O 1
ATOM 781 N N . VAL A 1 101 ? -12.914 1.834 -12.281 1 55.94 101 VAL A N 1
ATOM 782 C CA . VAL A 1 101 ? -11.727 2.438 -11.688 1 55.94 101 VAL A CA 1
ATOM 783 C C . VAL A 1 101 ? -10.477 1.694 -12.164 1 55.94 101 VAL A C 1
ATOM 785 O O . VAL A 1 101 ? -10.359 0.481 -11.969 1 55.94 101 VAL A O 1
ATOM 788 N N . ALA A 1 102 ? -9.781 2.135 -13.188 1 59.12 102 ALA A N 1
ATOM 789 C CA . ALA A 1 102 ? -8.43 1.692 -13.508 1 59.12 102 ALA A CA 1
ATOM 790 C C . ALA A 1 102 ? -7.387 2.582 -12.836 1 59.12 102 ALA A C 1
ATOM 792 O O . ALA A 1 102 ? -7.707 3.666 -12.344 1 59.12 102 ALA A O 1
ATOM 793 N N . GLY A 1 103 ? -6.137 2.066 -12.477 1 65 103 GLY A N 1
ATOM 794 C CA . GLY A 1 103 ? -4.871 2.611 -12.008 1 65 103 GLY A CA 1
ATOM 795 C C . GLY A 1 103 ? -5 3.367 -10.695 1 65 103 GLY A C 1
ATOM 796 O O . GLY A 1 103 ? -5.086 2.758 -9.625 1 65 103 GLY A O 1
ATOM 797 N N . SER A 1 104 ? -5.191 4.738 -10.844 1 67.75 104 SER A N 1
ATOM 798 C CA . SER A 1 104 ? -5.219 5.633 -9.688 1 67.75 104 SER A CA 1
ATOM 799 C C . SER A 1 104 ? -6.418 5.34 -8.789 1 67.75 104 SER A C 1
ATOM 801 O O . SER A 1 104 ? -6.348 5.512 -7.574 1 67.75 104 SER A O 1
ATOM 803 N N . ALA A 1 105 ? -7.328 4.785 -9.336 1 82.81 105 ALA A N 1
ATOM 804 C CA . ALA A 1 105 ? -8.555 4.504 -8.594 1 82.81 105 ALA A CA 1
ATOM 805 C C . ALA A 1 105 ? -8.359 3.33 -7.633 1 82.81 105 ALA A C 1
ATOM 807 O O . ALA A 1 105 ? -8.969 3.287 -6.562 1 82.81 105 ALA A O 1
ATOM 808 N N . VAL A 1 106 ? -7.496 2.469 -7.984 1 89.06 106 VAL A N 1
ATOM 809 C CA . VAL A 1 106 ? -7.246 1.314 -7.129 1 89.06 106 VAL A CA 1
ATOM 810 C C . VAL A 1 106 ? -6.535 1.761 -5.855 1 89.06 106 VAL A C 1
ATOM 812 O O . VAL A 1 106 ? -6.902 1.344 -4.754 1 89.06 106 VAL A O 1
ATOM 815 N N . HIS A 1 107 ? -5.578 2.658 -6.023 1 88.94 107 HIS A N 1
ATOM 816 C CA . HIS A 1 107 ? -4.855 3.195 -4.875 1 88.94 107 HIS A CA 1
ATOM 817 C C . HIS A 1 107 ? -5.785 3.971 -3.951 1 88.94 107 HIS A C 1
ATOM 819 O O . HIS A 1 107 ? -5.773 3.764 -2.736 1 88.94 107 HIS A O 1
ATOM 825 N N . ASP A 1 108 ? -6.574 4.805 -4.535 1 91.88 108 ASP A N 1
ATOM 826 C CA . ASP A 1 108 ? -7.516 5.586 -3.742 1 91.88 108 ASP A CA 1
ATOM 827 C C . ASP A 1 108 ? -8.523 4.684 -3.035 1 91.88 108 ASP A C 1
ATOM 829 O O . ASP A 1 108 ? -8.883 4.934 -1.884 1 91.88 108 ASP A O 1
ATOM 833 N N . ALA A 1 109 ? -8.961 3.672 -3.719 1 93.12 109 ALA A N 1
ATOM 834 C CA . ALA A 1 109 ? -9.914 2.732 -3.133 1 93.12 109 ALA A CA 1
ATOM 835 C C . ALA A 1 109 ? -9.305 2.012 -1.933 1 93.12 109 ALA A C 1
ATOM 837 O O . ALA A 1 109 ? -9.992 1.729 -0.953 1 93.12 109 ALA A O 1
ATOM 838 N N . ARG A 1 110 ? -8.047 1.706 -2.051 1 93.62 110 ARG A N 1
ATOM 839 C CA . ARG A 1 110 ? -7.363 1.047 -0.943 1 93.62 110 ARG A CA 1
ATOM 840 C C . ARG A 1 110 ? -7.32 1.947 0.287 1 93.62 110 ARG A C 1
ATOM 842 O O . ARG A 1 110 ? -7.602 1.501 1.4 1 93.62 110 ARG A O 1
ATOM 849 N N . ILE A 1 111 ? -6.996 3.211 0.088 1 95.62 111 ILE A N 1
ATOM 850 C CA . ILE A 1 111 ? -6.965 4.18 1.179 1 95.62 111 ILE A CA 1
ATOM 851 C C . ILE A 1 111 ? -8.367 4.336 1.767 1 95.62 111 ILE A C 1
ATOM 853 O O . ILE A 1 111 ? -8.539 4.328 2.988 1 95.62 111 ILE A O 1
ATOM 857 N N . ALA A 1 112 ? -9.336 4.43 0.902 1 95.31 112 ALA A N 1
ATOM 858 C CA . ALA A 1 112 ? -10.719 4.559 1.357 1 95.31 112 ALA A CA 1
ATOM 859 C C . ALA A 1 112 ? -11.141 3.342 2.176 1 95.31 112 ALA A C 1
ATOM 861 O O . ALA A 1 112 ? -11.781 3.48 3.221 1 95.31 112 ALA A O 1
ATOM 862 N N . ALA A 1 113 ? -10.773 2.18 1.712 1 95.56 113 ALA A N 1
ATOM 863 C CA . ALA A 1 113 ? -11.172 0.943 2.383 1 95.56 113 ALA A CA 1
ATOM 864 C C . ALA A 1 113 ? -10.586 0.878 3.793 1 95.56 113 ALA A C 1
ATOM 866 O O . ALA A 1 113 ? -11.289 0.514 4.742 1 95.56 113 ALA A O 1
ATOM 867 N N . VAL A 1 114 ? -9.297 1.226 3.961 1 96.88 114 VAL A N 1
ATOM 868 C CA . VAL A 1 114 ? -8.68 1.161 5.281 1 96.88 114 VAL A CA 1
ATOM 869 C C . VAL A 1 114 ? -9.305 2.219 6.191 1 96.88 114 VAL A C 1
ATOM 871 O O . VAL A 1 114 ? -9.484 1.984 7.391 1 96.88 114 VAL A O 1
ATOM 874 N N . CYS A 1 115 ? -9.609 3.406 5.648 1 97.12 115 CYS A N 1
ATOM 875 C CA . CYS A 1 115 ? -10.297 4.434 6.426 1 97.12 115 CYS A CA 1
ATOM 876 C C . CYS A 1 115 ? -11.641 3.926 6.93 1 97.12 115 CYS A C 1
ATOM 878 O O . CYS A 1 115 ? -11.898 3.939 8.133 1 97.12 115 CYS A O 1
ATOM 880 N N . LEU A 1 116 ? -12.438 3.395 6.012 1 96.56 116 LEU A N 1
ATOM 881 C CA . LEU A 1 116 ? -13.781 2.939 6.352 1 96.56 116 LEU A CA 1
ATOM 882 C C . LEU A 1 116 ? -13.727 1.78 7.34 1 96.56 116 LEU A C 1
ATOM 884 O O . LEU A 1 116 ? -14.508 1.734 8.297 1 96.56 116 LEU A O 1
ATOM 888 N N . GLU A 1 117 ? -12.859 0.865 7.125 1 96.31 117 GLU A N 1
ATOM 889 C CA . GLU A 1 117 ? -12.688 -0.272 8.023 1 96.31 117 GLU A CA 1
ATOM 890 C C . GLU A 1 117 ? -12.367 0.19 9.445 1 96.31 117 GLU A C 1
ATOM 892 O O . GLU A 1 117 ? -12.766 -0.456 10.414 1 96.31 117 GLU A O 1
ATOM 897 N N . ASN A 1 118 ? -11.695 1.29 9.602 1 96.62 118 ASN A N 1
ATOM 898 C CA . ASN A 1 118 ? -11.266 1.784 10.906 1 96.62 118 ASN A CA 1
ATOM 899 C C . ASN A 1 118 ? -12.227 2.838 11.453 1 96.62 118 ASN A C 1
ATOM 901 O O . ASN A 1 118 ? -11.883 3.584 12.367 1 96.62 118 ASN A O 1
ATOM 905 N N . GLY A 1 119 ? -13.328 3.051 10.797 1 96.31 119 GLY A N 1
ATOM 906 C CA . GLY A 1 119 ? -14.375 3.918 11.305 1 96.31 119 GLY A CA 1
ATOM 907 C C . GLY A 1 119 ? -14.203 5.367 10.891 1 96.31 119 GLY A C 1
ATOM 908 O O . GLY A 1 119 ? -14.852 6.258 11.445 1 96.31 119 GLY A O 1
ATOM 909 N N . VAL A 1 120 ? -13.281 5.586 10.023 1 97.38 120 VAL A N 1
ATOM 910 C CA . VAL A 1 120 ? -13.07 6.934 9.508 1 97.38 120 VAL A CA 1
ATOM 911 C C . VAL A 1 120 ? -14.125 7.25 8.445 1 97.38 120 VAL A C 1
ATOM 913 O O . VAL A 1 120 ? -14.312 6.477 7.504 1 97.38 120 VAL A O 1
ATOM 916 N N . ARG A 1 121 ? -14.75 8.398 8.617 1 96.12 121 ARG A N 1
ATOM 917 C CA . ARG A 1 121 ? -15.773 8.766 7.648 1 96.12 121 ARG A CA 1
ATOM 918 C C . ARG A 1 121 ? -15.43 10.07 6.953 1 96.12 121 ARG A C 1
ATOM 920 O O . ARG A 1 121 ? -16.109 10.477 6 1 96.12 121 ARG A O 1
ATOM 927 N N . VAL A 1 122 ? -14.359 10.75 7.43 1 97.5 122 VAL A N 1
ATOM 928 C CA . VAL A 1 122 ? -13.875 11.969 6.801 1 97.5 122 VAL A CA 1
ATOM 929 C C . VAL A 1 122 ? -12.375 11.859 6.543 1 97.5 122 VAL A C 1
ATOM 931 O O . VAL A 1 122 ? -11.609 11.469 7.43 1 97.5 122 VAL A O 1
ATOM 934 N N . ILE A 1 123 ? -11.961 12.18 5.336 1 98.19 123 ILE A N 1
ATOM 935 C CA . ILE A 1 123 ? -10.539 12.258 5.004 1 98.19 123 ILE A CA 1
ATOM 936 C C . ILE A 1 123 ? -10.188 13.688 4.598 1 98.19 123 ILE A C 1
ATOM 938 O O . ILE A 1 123 ? -10.883 14.297 3.785 1 98.19 123 ILE A O 1
ATOM 942 N N . TYR A 1 124 ? -9.188 14.195 5.309 1 98.31 124 TYR A N 1
ATOM 943 C CA . TYR A 1 124 ? -8.633 15.492 4.93 1 98.31 124 TYR A CA 1
ATOM 944 C C . TYR A 1 124 ? -7.652 15.344 3.768 1 98.31 124 TYR A C 1
ATOM 946 O O . TYR A 1 124 ? -6.605 14.711 3.908 1 98.31 124 TYR A O 1
ATOM 954 N N . THR A 1 125 ? -8 15.875 2.65 1 98.12 125 THR A N 1
ATOM 955 C CA . THR A 1 125 ? -7.227 15.75 1.419 1 98.12 125 THR A CA 1
ATOM 956 C C . THR A 1 125 ? -7.562 16.875 0.45 1 98.12 125 THR A C 1
ATOM 958 O O . THR A 1 125 ? -8.609 17.531 0.579 1 98.12 125 THR A O 1
ATOM 961 N N . LEU A 1 126 ? -6.652 17.188 -0.45 1 96.5 126 LEU A N 1
ATOM 962 C CA . LEU A 1 126 ? -6.949 18.109 -1.546 1 96.5 126 LEU A CA 1
ATOM 963 C C . LEU A 1 126 ? -7.414 17.344 -2.781 1 96.5 126 LEU A C 1
ATOM 965 O O . LEU A 1 126 ? -7.812 17.953 -3.777 1 96.5 126 LEU A O 1
ATOM 969 N N . ASP A 1 127 ? -7.312 16.062 -2.725 1 92.69 127 ASP A N 1
ATOM 970 C CA . ASP A 1 127 ? -7.73 15.219 -3.844 1 92.69 127 ASP A CA 1
ATOM 971 C C . ASP A 1 127 ? -9.227 14.938 -3.791 1 92.69 127 ASP A C 1
ATOM 973 O O . ASP A 1 127 ? -9.68 14.086 -3.02 1 92.69 127 ASP A O 1
ATOM 977 N N . ARG A 1 128 ? -9.992 15.398 -4.68 1 90.75 128 ARG A N 1
ATOM 978 C CA . ARG A 1 128 ? -11.445 15.266 -4.688 1 90.75 128 ARG A CA 1
ATOM 979 C C . ARG A 1 128 ? -11.867 13.898 -5.211 1 90.75 128 ARG A C 1
ATOM 981 O O . ARG A 1 128 ? -13.031 13.508 -5.09 1 90.75 128 ARG A O 1
ATOM 988 N N . ASP A 1 129 ? -10.945 13.172 -5.707 1 88.56 129 ASP A N 1
ATOM 989 C CA . ASP A 1 129 ? -11.273 11.867 -6.289 1 88.56 129 ASP A CA 1
ATOM 990 C C . ASP A 1 129 ? -11.773 10.898 -5.223 1 88.56 129 ASP A C 1
ATOM 992 O O . ASP A 1 129 ? -12.492 9.953 -5.527 1 88.56 129 ASP A O 1
ATOM 996 N N . PHE A 1 130 ? -11.531 11.219 -3.963 1 92.56 130 PHE A N 1
ATOM 997 C CA . PHE A 1 130 ? -11.984 10.352 -2.881 1 92.56 130 PHE A CA 1
ATOM 998 C C . PHE A 1 130 ? -13.492 10.43 -2.719 1 92.56 130 PHE A C 1
ATOM 1000 O O . PHE A 1 130 ? -14.109 9.562 -2.1 1 92.56 130 PHE A O 1
ATOM 1007 N N . SER A 1 131 ? -14.102 11.438 -3.268 1 90.75 131 SER A N 1
ATOM 1008 C CA . SER A 1 131 ? -15.531 11.641 -3.098 1 90.75 131 SER A CA 1
ATOM 1009 C C . SER A 1 131 ? -16.328 10.547 -3.801 1 90.75 131 SER A C 1
ATOM 1011 O O . SER A 1 131 ? -17.531 10.383 -3.545 1 90.75 131 SER A O 1
ATOM 1013 N N . ARG A 1 132 ? -15.789 9.797 -4.613 1 89.06 132 ARG A N 1
ATOM 1014 C CA . ARG A 1 132 ? -16.469 8.742 -5.363 1 89.06 132 ARG A CA 1
ATOM 1015 C C . ARG A 1 132 ? -16.75 7.539 -4.477 1 89.06 132 ARG A C 1
ATOM 1017 O O . ARG A 1 132 ? -17.562 6.68 -4.832 1 89.06 132 ARG A O 1
ATOM 1024 N N . PHE A 1 133 ? -16.109 7.469 -3.338 1 91.38 133 PHE A N 1
ATOM 1025 C CA . PHE A 1 133 ? -16.281 6.32 -2.457 1 91.38 133 PHE A CA 1
ATOM 1026 C C . PHE A 1 133 ? -17.344 6.602 -1.406 1 91.38 133 PHE A C 1
ATOM 1028 O O . PHE A 1 133 ? -17.141 7.43 -0.516 1 91.38 133 PHE A O 1
ATOM 1035 N N . ALA A 1 134 ? -18.406 5.848 -1.538 1 88.75 134 ALA A N 1
ATOM 1036 C CA . ALA A 1 134 ? -19.516 6.016 -0.613 1 88.75 134 ALA A CA 1
ATOM 1037 C C . ALA A 1 134 ? -19.078 5.773 0.828 1 88.75 134 ALA A C 1
ATOM 1039 O O . ALA A 1 134 ? -18.359 4.812 1.112 1 88.75 134 ALA A O 1
ATOM 1040 N N . GLY A 1 135 ? -19.469 6.711 1.744 1 92.56 135 GLY A N 1
ATOM 1041 C CA . GLY A 1 135 ? -19.188 6.543 3.162 1 92.56 135 GLY A CA 1
ATOM 1042 C C . GLY A 1 135 ? -17.984 7.324 3.633 1 92.56 135 GLY A C 1
ATOM 1043 O O . GLY A 1 135 ? -17.734 7.449 4.836 1 92.56 135 GLY A O 1
ATOM 1044 N N . LEU A 1 136 ? -17.234 7.824 2.623 1 95 136 LEU A N 1
ATOM 1045 C CA . LEU A 1 136 ? -16.062 8.625 2.969 1 95 136 LEU A CA 1
ATOM 1046 C C . LEU A 1 136 ? -16.219 10.055 2.471 1 95 136 LEU A C 1
ATOM 1048 O O . LEU A 1 136 ? -16.234 10.297 1.262 1 95 136 LEU A O 1
ATOM 1052 N N . ARG A 1 137 ? -16.297 10.992 3.355 1 96.88 137 ARG A N 1
ATOM 1053 C CA . ARG A 1 137 ? -16.406 12.406 2.996 1 96.88 137 ARG A CA 1
ATOM 1054 C C . ARG A 1 137 ? -15.031 13.047 2.863 1 96.88 137 ARG A C 1
ATOM 1056 O O . ARG A 1 137 ? -14.117 12.734 3.637 1 96.88 137 ARG A O 1
ATOM 1063 N N . VAL A 1 138 ? -15.008 13.922 1.901 1 97.25 138 VAL A N 1
ATOM 1064 C CA . VAL A 1 138 ? -13.758 14.625 1.641 1 97.25 138 VAL A CA 1
ATOM 1065 C C . VAL A 1 138 ? -13.828 16.047 2.209 1 97.25 138 VAL A C 1
ATOM 1067 O O . VAL A 1 138 ? -14.812 16.75 1.998 1 97.25 138 VAL A O 1
ATOM 1070 N N . LYS A 1 139 ? -12.812 16.453 2.945 1 97.38 139 LYS A N 1
ATOM 1071 C CA . LYS A 1 139 ? -12.672 17.828 3.416 1 97.38 139 LYS A CA 1
ATOM 1072 C C . LYS A 1 139 ? -11.305 18.391 3.064 1 97.38 139 LYS A C 1
ATOM 1074 O O . LYS A 1 139 ? -10.273 17.766 3.328 1 97.38 139 LYS A O 1
ATOM 1079 N N . ASN A 1 140 ? -11.32 19.5 2.455 1 97.38 140 ASN A N 1
ATOM 1080 C CA . ASN A 1 140 ? -10.094 20.266 2.254 1 97.38 140 ASN A CA 1
ATOM 1081 C C . ASN A 1 140 ? -9.781 21.141 3.457 1 97.38 140 ASN A C 1
ATOM 1083 O O . ASN A 1 140 ? -10.469 22.141 3.701 1 97.38 140 ASN A O 1
ATOM 1087 N N . PRO A 1 141 ? -8.734 20.844 4.156 1 96.19 141 PRO A N 1
ATOM 1088 C CA . PRO A 1 141 ? -8.445 21.594 5.371 1 96.19 141 PRO A CA 1
ATOM 1089 C C . PRO A 1 141 ? -7.652 22.875 5.098 1 96.19 141 PRO A C 1
ATOM 1091 O O . PRO A 1 141 ? -7.375 23.641 6.02 1 96.19 141 PRO A O 1
ATOM 1094 N N . LEU A 1 142 ? -7.184 23.141 3.793 1 94.44 142 LEU A N 1
ATOM 1095 C CA . LEU A 1 142 ? -6.223 24.203 3.502 1 94.44 142 LEU A CA 1
ATOM 1096 C C . LEU A 1 142 ? -6.918 25.406 2.871 1 94.44 142 LEU A C 1
ATOM 1098 O O . LEU A 1 142 ? -6.281 26.438 2.615 1 94.44 142 LEU A O 1
ATOM 1102 N N . GLY A 1 143 ? -8.094 25.484 2.574 1 80.75 143 GLY A N 1
ATOM 1103 C CA . GLY A 1 143 ? -8.828 26.641 2.078 1 80.75 143 GLY A CA 1
ATOM 1104 C C . GLY A 1 143 ? -9.789 26.297 0.957 1 80.75 143 GLY A C 1
ATOM 1105 O O . GLY A 1 143 ? -9.695 25.234 0.358 1 80.75 143 GLY A O 1
ATOM 1106 N N . MET B 1 1 ? 7.004 -20.234 6.156 1 93.44 1 MET B N 1
ATOM 1107 C CA . MET B 1 1 ? 6.121 -19.656 5.148 1 93.44 1 MET B CA 1
ATOM 1108 C C . MET B 1 1 ? 6.906 -18.781 4.18 1 93.44 1 MET B C 1
ATOM 1110 O O . MET B 1 1 ? 7.859 -18.109 4.574 1 93.44 1 MET B O 1
ATOM 1114 N N . ASN B 1 2 ? 6.617 -18.953 2.879 1 97.06 2 ASN B N 1
ATOM 1115 C CA . ASN B 1 2 ? 7.188 -18.109 1.842 1 97.06 2 ASN B CA 1
ATOM 1116 C C . ASN B 1 2 ? 6.137 -17.203 1.22 1 97.06 2 ASN B C 1
ATOM 1118 O O . ASN B 1 2 ? 4.949 -17.531 1.209 1 97.06 2 ASN B O 1
ATOM 1122 N N . ALA B 1 3 ? 6.609 -16.062 0.757 1 98.31 3 ALA B N 1
ATOM 1123 C CA . ALA B 1 3 ? 5.656 -15.117 0.193 1 98.31 3 ALA B CA 1
ATOM 1124 C C . ALA B 1 3 ? 5.684 -15.148 -1.332 1 98.31 3 ALA B C 1
ATOM 1126 O O . ALA B 1 3 ? 6.707 -15.484 -1.934 1 98.31 3 ALA B O 1
ATOM 1127 N N . ILE B 1 4 ? 4.578 -14.836 -1.925 1 98.44 4 ILE B N 1
ATOM 1128 C CA . ILE B 1 4 ? 4.438 -14.75 -3.375 1 98.44 4 ILE B CA 1
ATOM 1129 C C . ILE B 1 4 ? 4.27 -13.289 -3.793 1 98.44 4 ILE B C 1
ATOM 1131 O O . ILE B 1 4 ? 3.379 -12.594 -3.297 1 98.44 4 ILE B O 1
ATOM 1135 N N . ASP B 1 5 ? 5.066 -12.82 -4.672 1 98.06 5 ASP B N 1
ATOM 1136 C CA . ASP B 1 5 ? 5.098 -11.438 -5.133 1 98.06 5 ASP B CA 1
ATOM 1137 C C . ASP B 1 5 ? 4.039 -11.188 -6.203 1 98.06 5 ASP B C 1
ATOM 1139 O O . ASP B 1 5 ? 3.516 -12.133 -6.797 1 98.06 5 ASP B O 1
ATOM 1143 N N . THR B 1 6 ? 3.801 -9.945 -6.469 1 97.94 6 THR B N 1
ATOM 1144 C CA . THR B 1 6 ? 2.783 -9.508 -7.418 1 97.94 6 THR B CA 1
ATOM 1145 C C . THR B 1 6 ? 3.062 -10.07 -8.812 1 97.94 6 THR B C 1
ATOM 1147 O O . THR B 1 6 ? 2.15 -10.555 -9.484 1 97.94 6 THR B O 1
ATOM 1150 N N . ASN B 1 7 ? 4.324 -10 -9.25 1 97.81 7 ASN B N 1
ATOM 1151 C CA . ASN B 1 7 ? 4.621 -10.391 -10.625 1 97.81 7 ASN B CA 1
ATOM 1152 C C . ASN B 1 7 ? 4.289 -11.859 -10.875 1 97.81 7 ASN B C 1
ATOM 1154 O O . ASN B 1 7 ? 3.814 -12.219 -11.953 1 97.81 7 ASN B O 1
ATOM 1158 N N . ILE B 1 8 ? 4.5 -12.695 -9.883 1 98.56 8 ILE B N 1
ATOM 1159 C CA . ILE B 1 8 ? 4.164 -14.109 -10.023 1 98.56 8 ILE B CA 1
ATOM 1160 C C . ILE B 1 8 ? 2.654 -14.273 -10.203 1 98.56 8 ILE B C 1
ATOM 1162 O O . ILE B 1 8 ? 2.199 -15.031 -11.055 1 98.56 8 ILE B O 1
ATOM 1166 N N . LEU B 1 9 ? 1.902 -13.547 -9.422 1 98.56 9 LEU B N 1
ATOM 1167 C CA . LEU B 1 9 ? 0.447 -13.594 -9.516 1 98.56 9 LEU B CA 1
ATOM 1168 C C . LEU B 1 9 ? -0.026 -13.109 -10.883 1 98.56 9 LEU B C 1
ATOM 1170 O O . LEU B 1 9 ? -0.911 -13.719 -11.484 1 98.56 9 LEU B O 1
ATOM 1174 N N . VAL B 1 10 ? 0.543 -12.008 -11.328 1 98.38 10 VAL B N 1
ATOM 1175 C CA . VAL B 1 10 ? 0.17 -11.422 -12.617 1 98.38 10 VAL B CA 1
ATOM 1176 C C . VAL B 1 10 ? 0.484 -12.414 -13.742 1 98.38 10 VAL B C 1
ATOM 1178 O O . VAL B 1 10 ? -0.364 -12.68 -14.594 1 98.38 10 VAL B O 1
ATOM 1181 N N . TYR B 1 11 ? 1.664 -13.008 -13.711 1 98.5 11 TYR B N 1
ATOM 1182 C CA . TYR B 1 11 ? 2.078 -13.938 -14.758 1 98.5 11 TYR B CA 1
ATOM 1183 C C . TYR B 1 11 ? 1.222 -15.195 -14.742 1 98.5 11 TYR B C 1
ATOM 1185 O O . TYR B 1 11 ? 0.932 -15.773 -15.797 1 98.5 11 TYR B O 1
ATOM 1193 N N . ALA B 1 12 ? 0.838 -15.633 -13.586 1 98.44 12 ALA B N 1
ATOM 1194 C CA . ALA B 1 12 ? -0.018 -16.812 -13.477 1 98.44 12 ALA B CA 1
ATOM 1195 C C . ALA B 1 12 ? -1.396 -16.547 -14.078 1 98.44 12 ALA B C 1
ATOM 1197 O O . ALA B 1 12 ? -2.023 -17.453 -14.625 1 98.44 12 ALA B O 1
ATOM 1198 N N . HIS B 1 13 ? -1.841 -15.312 -13.953 1 98.12 13 HIS B N 1
ATOM 1199 C CA . HIS B 1 13 ? -3.184 -14.938 -14.383 1 98.12 13 HIS B CA 1
ATOM 1200 C C . HIS B 1 13 ? -3.225 -14.633 -15.875 1 98.12 13 HIS B C 1
ATOM 1202 O O . HIS B 1 13 ? -4.168 -15.016 -16.562 1 98.12 13 HIS B O 1
ATOM 1208 N N . ARG B 1 14 ? -2.186 -13.93 -16.328 1 98.19 14 ARG B N 1
ATOM 1209 C CA . ARG B 1 14 ? -2.189 -13.414 -17.688 1 98.19 14 ARG B CA 1
ATOM 1210 C C . ARG B 1 14 ? -1.68 -14.461 -18.672 1 98.19 14 ARG B C 1
ATOM 1212 O O . ARG B 1 14 ? -0.486 -14.766 -18.688 1 98.19 14 ARG B O 1
ATOM 1219 N N . ALA B 1 15 ? -2.477 -14.891 -19.562 1 96.88 15 ALA B N 1
ATOM 1220 C CA . ALA B 1 15 ? -2.154 -15.945 -20.516 1 96.88 15 ALA B CA 1
ATOM 1221 C C . ALA B 1 15 ? -1.167 -15.453 -21.578 1 96.88 15 ALA B C 1
ATOM 1223 O O . ALA B 1 15 ? -0.483 -16.25 -22.219 1 96.88 15 ALA B O 1
ATOM 1224 N N . ASP B 1 16 ? -1.143 -14.172 -21.797 1 95.94 16 ASP B N 1
ATOM 1225 C CA . ASP B 1 16 ? -0.271 -13.609 -22.828 1 95.94 16 ASP B CA 1
ATOM 1226 C C . ASP B 1 16 ? 1.143 -13.391 -22.297 1 95.94 16 ASP B C 1
ATOM 1228 O O . ASP B 1 16 ? 2.031 -12.953 -23.031 1 95.94 16 ASP B O 1
ATOM 1232 N N . SER B 1 17 ? 1.345 -13.727 -21.047 1 96.25 17 SER B N 1
ATOM 1233 C CA . SER B 1 17 ? 2.691 -13.68 -20.484 1 96.25 17 SER B CA 1
ATOM 1234 C C . SER B 1 17 ? 3.518 -14.883 -20.938 1 96.25 17 SER B C 1
ATOM 1236 O O . SER B 1 17 ? 3.025 -16.016 -20.938 1 96.25 17 SER B O 1
ATOM 1238 N N . PRO B 1 18 ? 4.809 -14.617 -21.25 1 96.44 18 PRO B N 1
ATOM 1239 C CA . PRO B 1 18 ? 5.68 -15.75 -21.578 1 96.44 18 PRO B CA 1
ATOM 1240 C C . PRO B 1 18 ? 5.906 -16.672 -20.375 1 96.44 18 PRO B C 1
ATOM 1242 O O . PRO B 1 18 ? 6.312 -17.828 -20.547 1 96.44 18 PRO B O 1
ATOM 1245 N N . TRP B 1 19 ? 5.594 -16.25 -19.203 1 97.69 19 TRP B N 1
ATOM 1246 C CA . TRP B 1 19 ? 5.812 -17.016 -17.984 1 97.69 19 TRP B CA 1
ATOM 1247 C C . TRP B 1 19 ? 4.516 -17.672 -17.516 1 97.69 19 TRP B C 1
ATOM 1249 O O . TRP B 1 19 ? 4.469 -18.266 -16.438 1 97.69 19 TRP B O 1
ATOM 1259 N N . HIS B 1 20 ? 3.477 -17.516 -18.297 1 98.31 20 HIS B N 1
ATOM 1260 C CA . HIS B 1 20 ? 2.141 -17.891 -17.844 1 98.31 20 HIS B CA 1
ATOM 1261 C C . HIS B 1 20 ? 2.096 -19.328 -17.375 1 98.31 20 HIS B C 1
ATOM 1263 O O . HIS B 1 20 ? 1.689 -19.609 -16.234 1 98.31 20 HIS B O 1
ATOM 1269 N N . GLU B 1 21 ? 2.568 -20.234 -18.172 1 98 21 GLU B N 1
ATOM 1270 C CA . GLU B 1 21 ? 2.455 -21.656 -17.844 1 98 21 GLU B CA 1
ATOM 1271 C C . GLU B 1 21 ? 3.232 -22 -16.578 1 98 21 GLU B C 1
ATOM 1273 O O . GLU B 1 21 ? 2.711 -22.672 -15.695 1 98 21 GLU B O 1
ATOM 1278 N N . SER B 1 22 ? 4.43 -21.5 -16.469 1 98.12 22 SER B N 1
ATOM 1279 C CA . SER B 1 22 ? 5.254 -21.781 -15.297 1 98.12 22 SER B CA 1
ATOM 1280 C C . SER B 1 22 ? 4.672 -21.125 -14.047 1 98.12 22 SER B C 1
ATOM 1282 O O . SER B 1 22 ? 4.629 -21.75 -12.977 1 98.12 22 SER B O 1
ATOM 1284 N N . ALA B 1 23 ? 4.227 -19.922 -14.148 1 98.62 23 ALA B N 1
ATOM 1285 C CA . ALA B 1 23 ? 3.674 -19.203 -13.008 1 98.62 23 ALA B CA 1
ATOM 1286 C C . ALA B 1 23 ? 2.361 -19.812 -12.547 1 98.62 23 ALA B C 1
ATOM 1288 O O . ALA B 1 23 ? 2.133 -19.969 -11.344 1 98.62 23 ALA B O 1
ATOM 1289 N N . LYS B 1 24 ? 1.543 -20.141 -13.539 1 98.19 24 LYS B N 1
ATOM 1290 C CA . LYS B 1 24 ? 0.272 -20.797 -13.211 1 98.19 24 LYS B CA 1
ATOM 1291 C C . LYS B 1 24 ? 0.496 -22.109 -12.477 1 98.19 24 LYS B C 1
ATOM 1293 O O . LYS B 1 24 ? -0.133 -22.375 -11.453 1 98.19 24 LYS B O 1
ATOM 1298 N N . ALA B 1 25 ? 1.35 -22.906 -13.016 1 97.75 25 ALA B N 1
ATOM 1299 C CA . ALA B 1 25 ? 1.668 -24.188 -12.383 1 97.75 25 ALA B CA 1
ATOM 1300 C C . ALA B 1 25 ? 2.18 -23.969 -10.961 1 97.75 25 ALA B C 1
ATOM 1302 O O . ALA B 1 25 ? 1.771 -24.688 -10.039 1 97.75 25 ALA B O 1
ATOM 1303 N N . PHE B 1 26 ? 3.041 -23.031 -10.789 1 98 26 PHE B N 1
ATOM 1304 C CA . PHE B 1 26 ? 3.602 -22.734 -9.477 1 98 26 PHE B CA 1
ATOM 1305 C C . PHE B 1 26 ? 2.51 -22.297 -8.5 1 98 26 PHE B C 1
ATOM 1307 O O . PHE B 1 26 ? 2.422 -22.828 -7.387 1 98 26 PHE B O 1
ATOM 1314 N N . VAL B 1 27 ? 1.656 -21.344 -8.867 1 97.75 27 VAL B N 1
ATOM 1315 C CA . VAL B 1 27 ? 0.618 -20.812 -7.992 1 97.75 27 VAL B CA 1
ATOM 1316 C C . VAL B 1 27 ? -0.38 -21.906 -7.637 1 97.75 27 VAL B C 1
ATOM 1318 O O . VAL B 1 27 ? -0.788 -22.047 -6.48 1 97.75 27 VAL B O 1
ATOM 1321 N N . GLU B 1 28 ? -0.732 -22.703 -8.625 1 96.38 28 GLU B N 1
ATOM 1322 C CA . GLU B 1 28 ? -1.661 -23.812 -8.375 1 96.38 28 GLU B CA 1
ATOM 1323 C C . GLU B 1 28 ? -1.09 -24.797 -7.367 1 96.38 28 GLU B C 1
ATOM 1325 O O . GLU B 1 28 ? -1.799 -25.25 -6.469 1 96.38 28 GLU B O 1
ATOM 1330 N N . THR B 1 29 ? 0.166 -25.062 -7.531 1 95.62 29 THR B N 1
ATOM 1331 C CA . THR B 1 29 ? 0.833 -25.969 -6.594 1 95.62 29 THR B CA 1
ATOM 1332 C C . THR B 1 29 ? 0.895 -25.328 -5.203 1 95.62 29 THR B C 1
ATOM 1334 O O . THR B 1 29 ? 0.631 -26 -4.199 1 95.62 29 THR B O 1
ATOM 1337 N N . ALA B 1 30 ? 1.241 -24.094 -5.125 1 93.69 30 ALA B N 1
ATOM 1338 C CA . ALA B 1 30 ? 1.339 -23.359 -3.857 1 93.69 30 ALA B CA 1
ATOM 1339 C C . ALA B 1 30 ? -0 -23.359 -3.125 1 93.69 30 ALA B C 1
ATOM 1341 O O . ALA B 1 30 ? -0.047 -23.516 -1.901 1 93.69 30 ALA B O 1
ATOM 1342 N N . LEU B 1 31 ? -1.052 -23.219 -3.908 1 92.06 31 LEU B N 1
ATOM 1343 C CA . LEU B 1 31 ? -2.385 -23.078 -3.332 1 92.06 31 LEU B CA 1
ATOM 1344 C C . LEU B 1 31 ? -2.891 -24.422 -2.82 1 92.06 31 LEU B C 1
ATOM 1346 O O . LEU B 1 31 ? -3.84 -24.484 -2.037 1 92.06 31 LEU B O 1
ATOM 1350 N N . THR B 1 32 ? -2.289 -25.484 -3.244 1 90.81 32 THR B N 1
ATOM 1351 C CA . THR B 1 32 ? -2.768 -26.812 -2.869 1 90.81 32 THR B CA 1
ATOM 1352 C C . THR B 1 32 ? -1.75 -27.516 -1.984 1 90.81 32 THR B C 1
ATOM 1354 O O . THR B 1 32 ? -1.919 -28.703 -1.659 1 90.81 32 THR B O 1
ATOM 1357 N N . SER B 1 33 ? -0.759 -26.797 -1.632 1 91.38 33 SER B N 1
ATOM 1358 C CA . SER B 1 33 ? 0.287 -27.391 -0.797 1 91.38 33 SER B CA 1
ATOM 1359 C C . SER B 1 33 ? -0.116 -27.391 0.674 1 91.38 33 SER B C 1
ATOM 1361 O O . SER B 1 33 ? -1.081 -26.719 1.059 1 91.38 33 SER B O 1
ATOM 1363 N N . ASP B 1 34 ? 0.576 -28.172 1.483 1 92 34 ASP B N 1
ATOM 1364 C CA . ASP B 1 34 ? 0.37 -28.188 2.93 1 92 34 ASP B CA 1
ATOM 1365 C C . ASP B 1 34 ? 1.074 -27.016 3.598 1 92 34 ASP B C 1
ATOM 1367 O O . ASP B 1 34 ? 0.741 -26.641 4.727 1 92 34 ASP B O 1
ATOM 1371 N N . GLU B 1 35 ? 1.945 -26.531 2.875 1 93.06 35 GLU B N 1
ATOM 1372 C CA . GLU B 1 35 ? 2.68 -25.375 3.395 1 93.06 35 GLU B CA 1
ATOM 1373 C C . GLU B 1 35 ? 1.925 -24.078 3.129 1 93.06 35 GLU B C 1
ATOM 1375 O O . GLU B 1 35 ? 1.313 -23.906 2.07 1 93.06 35 GLU B O 1
ATOM 1380 N N . LYS B 1 36 ? 1.98 -23.219 4.102 1 95.25 36 LYS B N 1
ATOM 1381 C CA . LYS B 1 36 ? 1.356 -21.906 3.912 1 95.25 36 LYS B CA 1
ATOM 1382 C C . LYS B 1 36 ? 2.236 -21 3.062 1 95.25 36 LYS B C 1
ATOM 1384 O O . LYS B 1 36 ? 3.465 -21.062 3.145 1 95.25 36 LYS B O 1
ATOM 1389 N N . HIS B 1 37 ? 1.592 -20.203 2.293 1 97.56 37 HIS B N 1
ATOM 1390 C CA . HIS B 1 37 ? 2.227 -19.156 1.504 1 97.56 37 HIS B CA 1
ATOM 1391 C C . HIS B 1 37 ? 1.614 -17.797 1.808 1 97.56 37 HIS B C 1
ATOM 1393 O O . HIS B 1 37 ? 0.39 -17.656 1.864 1 97.56 37 HIS B O 1
ATOM 1399 N N . GLY B 1 38 ? 2.521 -16.891 2.049 1 97.88 38 GLY B N 1
ATOM 1400 C CA . GLY B 1 38 ? 2.059 -15.547 2.312 1 97.88 38 GLY B CA 1
ATOM 1401 C C . GLY B 1 38 ? 1.877 -14.719 1.054 1 97.88 38 GLY B C 1
ATOM 1402 O O . GLY B 1 38 ? 2.674 -14.82 0.118 1 97.88 38 GLY B O 1
ATOM 1403 N N . ILE B 1 39 ? 0.831 -13.969 1.02 1 97.81 39 ILE B N 1
ATOM 1404 C CA . ILE B 1 39 ? 0.65 -12.914 0.028 1 97.81 39 ILE B CA 1
ATOM 1405 C C . ILE B 1 39 ? 0.453 -11.57 0.731 1 97.81 39 ILE B C 1
ATOM 1407 O O . ILE B 1 39 ? -0.569 -11.352 1.384 1 97.81 39 ILE B O 1
ATOM 1411 N N . PRO B 1 40 ? 1.438 -10.695 0.642 1 97.38 40 PRO B N 1
ATOM 1412 C CA . PRO B 1 40 ? 1.182 -9.359 1.18 1 97.38 40 PRO B CA 1
ATOM 1413 C C . PRO B 1 40 ? -0.086 -8.727 0.61 1 97.38 40 PRO B C 1
ATOM 1415 O O . PRO B 1 40 ? -0.314 -8.773 -0.601 1 97.38 40 PRO B O 1
ATOM 1418 N N . TYR B 1 41 ? -0.909 -8.164 1.443 1 96.62 41 TYR B N 1
ATOM 1419 C CA . TYR B 1 41 ? -2.146 -7.527 1.006 1 96.62 41 TYR B CA 1
ATOM 1420 C C . TYR B 1 41 ? -1.877 -6.508 -0.096 1 96.62 41 TYR B C 1
ATOM 1422 O O . TYR B 1 41 ? -2.639 -6.414 -1.061 1 96.62 41 TYR B O 1
ATOM 1430 N N . HIS B 1 42 ? -0.809 -5.805 0.036 1 93.69 42 HIS B N 1
ATOM 1431 C CA . HIS B 1 42 ? -0.392 -4.844 -0.977 1 93.69 42 HIS B CA 1
ATOM 1432 C C . HIS B 1 42 ? -0.221 -5.512 -2.336 1 93.69 42 HIS B C 1
ATOM 1434 O O . HIS B 1 42 ? -0.613 -4.953 -3.363 1 93.69 42 HIS B O 1
ATOM 1440 N N . CYS B 1 43 ? 0.373 -6.637 -2.354 1 96.56 43 CYS B N 1
ATOM 1441 C CA . CYS B 1 43 ? 0.619 -7.355 -3.6 1 96.56 43 CYS B CA 1
ATOM 1442 C C . CYS B 1 43 ? -0.688 -7.816 -4.234 1 96.56 43 CYS B C 1
ATOM 1444 O O . CYS B 1 43 ? -0.82 -7.824 -5.457 1 96.56 43 CYS B O 1
ATOM 1446 N N . LEU B 1 44 ? -1.636 -8.18 -3.385 1 96 44 LEU B N 1
ATOM 1447 C CA . LEU B 1 44 ? -2.953 -8.586 -3.859 1 96 44 LEU B CA 1
ATOM 1448 C C . LEU B 1 44 ? -3.664 -7.426 -4.551 1 96 44 LEU B C 1
ATOM 1450 O O . LEU B 1 44 ? -4.191 -7.586 -5.656 1 96 44 LEU B O 1
ATOM 1454 N N . VAL B 1 45 ? -3.639 -6.27 -3.932 1 94 45 VAL B N 1
ATOM 1455 C CA . VAL B 1 45 ? -4.277 -5.082 -4.48 1 94 45 VAL B CA 1
ATOM 1456 C C . VAL B 1 45 ? -3.553 -4.645 -5.754 1 94 45 VAL B C 1
ATOM 1458 O O . VAL B 1 45 ? -4.188 -4.234 -6.727 1 94 45 VAL B O 1
ATOM 1461 N N . GLU B 1 46 ? -2.252 -4.711 -5.73 1 93.88 46 GLU B N 1
ATOM 1462 C CA . GLU B 1 46 ? -1.454 -4.398 -6.914 1 93.88 46 GLU B CA 1
ATOM 1463 C C . GLU B 1 46 ? -1.796 -5.328 -8.07 1 93.88 46 GLU B C 1
ATOM 1465 O O . GLU B 1 46 ? -1.892 -4.891 -9.219 1 93.88 46 GLU B O 1
ATOM 1470 N N . PHE B 1 47 ? -1.904 -6.562 -7.797 1 95.31 47 PHE B N 1
ATOM 1471 C CA . PHE B 1 47 ? -2.328 -7.52 -8.812 1 95.31 47 PHE B CA 1
ATOM 1472 C C . PHE B 1 47 ? -3.615 -7.062 -9.484 1 95.31 47 PHE B C 1
ATOM 1474 O O . PHE B 1 47 ? -3.678 -6.957 -10.711 1 95.31 47 PHE B O 1
ATOM 1481 N N . PHE B 1 48 ? -4.609 -6.73 -8.68 1 93.75 48 PHE B N 1
ATOM 1482 C CA . PHE B 1 48 ? -5.883 -6.262 -9.211 1 93.75 48 PHE B CA 1
ATOM 1483 C C . PHE B 1 48 ? -5.688 -5.039 -10.102 1 93.75 48 PHE B C 1
ATOM 1485 O O . PHE B 1 48 ? -6.172 -5.008 -11.234 1 93.75 48 PHE B O 1
ATOM 1492 N N . GLY B 1 49 ? -4.965 -4.105 -9.57 1 92.25 49 GLY B N 1
ATOM 1493 C CA . GLY B 1 49 ? -4.73 -2.875 -10.305 1 92.25 49 GLY B CA 1
ATOM 1494 C C . GLY B 1 49 ? -3.99 -3.094 -11.609 1 92.25 49 GLY B C 1
ATOM 1495 O O . GLY B 1 49 ? -4.289 -2.447 -12.617 1 92.25 49 GLY B O 1
ATOM 1496 N N . ILE B 1 50 ? -3.055 -3.971 -11.617 1 93.94 50 ILE B N 1
ATOM 1497 C CA . ILE B 1 50 ? -2.219 -4.211 -12.789 1 93.94 50 ILE B CA 1
ATOM 1498 C C . ILE B 1 50 ? -3.035 -4.926 -13.859 1 93.94 50 ILE B C 1
ATOM 1500 O O . ILE B 1 50 ? -3.102 -4.465 -15.008 1 93.94 50 ILE B O 1
ATOM 1504 N N . VAL B 1 51 ? -3.719 -5.961 -13.555 1 94.5 51 VAL B N 1
ATOM 1505 C CA . VAL B 1 51 ? -4.316 -6.824 -14.57 1 94.5 51 VAL B CA 1
ATOM 1506 C C . VAL B 1 51 ? -5.555 -6.148 -15.156 1 94.5 51 VAL B C 1
ATOM 1508 O O . VAL B 1 51 ? -6.016 -6.516 -16.234 1 94.5 51 VAL B O 1
ATOM 1511 N N . THR B 1 52 ? -6.113 -5.164 -14.422 1 91.75 52 THR B N 1
ATOM 1512 C CA . THR B 1 52 ? -7.301 -4.473 -14.906 1 91.75 52 THR B CA 1
ATOM 1513 C C . THR B 1 52 ? -6.926 -3.164 -15.594 1 91.75 52 THR B C 1
ATOM 1515 O O . THR B 1 52 ? -7.797 -2.396 -16 1 91.75 52 THR B O 1
ATOM 1518 N N . ASN B 1 53 ? -5.695 -2.896 -15.719 1 90.94 53 ASN B N 1
ATOM 1519 C CA . ASN B 1 53 ? -5.223 -1.609 -16.219 1 90.94 53 ASN B CA 1
ATOM 1520 C C . ASN B 1 53 ? -5.105 -1.604 -17.734 1 90.94 53 ASN B C 1
ATOM 1522 O O . ASN B 1 53 ? -4.254 -2.289 -18.297 1 90.94 53 ASN B O 1
ATOM 1526 N N . ALA B 1 54 ? -5.812 -0.733 -18.375 1 89.25 54 ALA B N 1
ATOM 1527 C CA . ALA B 1 54 ? -5.852 -0.661 -19.828 1 89.25 54 ALA B CA 1
ATOM 1528 C C . ALA B 1 54 ? -4.59 -0 -20.375 1 89.25 54 ALA B C 1
ATOM 1530 O O . ALA B 1 54 ? -4.312 -0.072 -21.578 1 89.25 54 ALA B O 1
ATOM 1531 N N . ARG B 1 55 ? -3.898 0.672 -19.5 1 90.94 55 ARG B N 1
ATOM 1532 C CA . ARG B 1 55 ? -2.639 1.268 -19.938 1 90.94 55 ARG B CA 1
ATOM 1533 C C . ARG B 1 55 ? -1.526 0.225 -19.984 1 90.94 55 ARG B C 1
ATOM 1535 O O . ARG B 1 55 ? -0.469 0.46 -20.562 1 90.94 55 ARG B O 1
ATOM 1542 N N . ILE B 1 56 ? -1.697 -0.871 -19.297 1 91.62 56 ILE B N 1
ATOM 1543 C CA . ILE B 1 56 ? -0.69 -1.922 -19.203 1 91.62 56 ILE B CA 1
ATOM 1544 C C . ILE B 1 56 ? -1.008 -3.035 -20.188 1 91.62 56 ILE B C 1
ATOM 1546 O O . ILE B 1 56 ? -0.11 -3.551 -20.859 1 91.62 56 ILE B O 1
ATOM 1550 N N . PHE B 1 57 ? -2.268 -3.35 -20.281 1 92.38 57 PHE B N 1
ATOM 1551 C CA . PHE B 1 57 ? -2.693 -4.422 -21.172 1 92.38 57 PHE B CA 1
ATOM 1552 C C . PHE B 1 57 ? -3.691 -3.904 -22.203 1 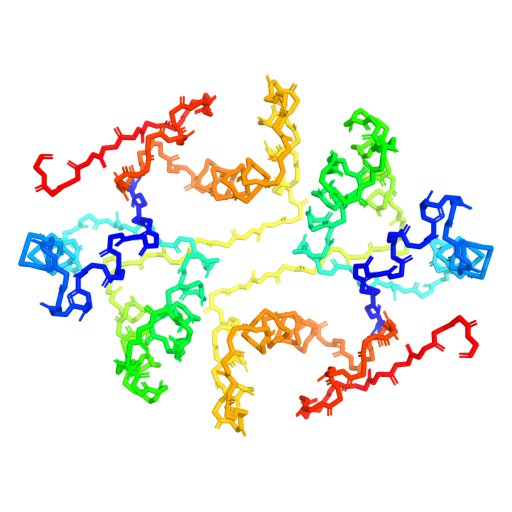92.38 57 PHE B C 1
ATOM 1554 O O . PHE B 1 57 ? -4.652 -3.217 -21.844 1 92.38 57 PHE B O 1
ATOM 1561 N N . LYS B 1 58 ? -3.451 -4.293 -23.453 1 93.62 58 LYS B N 1
ATOM 1562 C CA . LYS B 1 58 ? -4.383 -3.922 -24.516 1 93.62 58 LYS B CA 1
ATOM 1563 C C . LYS B 1 58 ? -5.793 -4.414 -24.203 1 93.62 58 LYS B C 1
ATOM 1565 O O . LYS B 1 58 ? -6.77 -3.697 -24.422 1 93.62 58 LYS B O 1
ATOM 1570 N N . ILE B 1 59 ? -5.852 -5.598 -23.797 1 94.25 59 I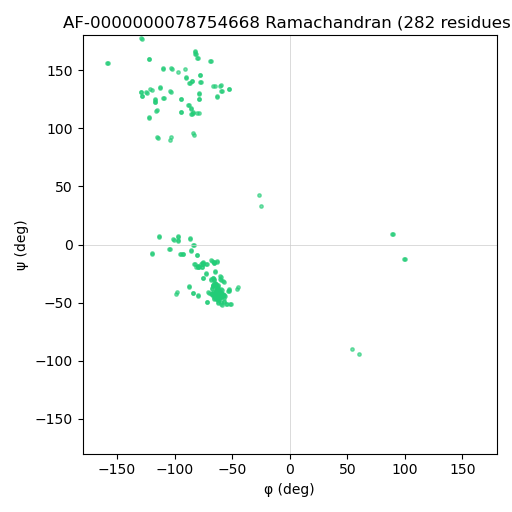LE B N 1
ATOM 1571 C CA . ILE B 1 59 ? -7.102 -6.164 -23.297 1 94.25 59 ILE B CA 1
ATOM 1572 C C . ILE B 1 59 ? -6.98 -6.477 -21.812 1 94.25 59 ILE B C 1
ATOM 1574 O O . ILE B 1 59 ? -6.531 -7.559 -21.438 1 94.25 59 ILE B O 1
ATOM 1578 N N . PRO B 1 60 ? -7.344 -5.566 -21.031 1 92.88 60 PRO B N 1
ATOM 1579 C CA . PRO B 1 60 ? -7.23 -5.809 -19.578 1 92.88 60 PRO B CA 1
ATOM 1580 C C . PRO B 1 60 ? -8.211 -6.867 -19.078 1 92.88 60 PRO B C 1
ATOM 1582 O O . PRO B 1 60 ? -9.219 -7.141 -19.734 1 92.88 60 PRO B O 1
ATOM 1585 N N . THR B 1 61 ? -7.844 -7.406 -17.984 1 94 61 THR B N 1
ATOM 1586 C CA . THR B 1 61 ? -8.758 -8.32 -17.312 1 94 61 THR B CA 1
ATOM 1587 C C . THR B 1 61 ? -10.008 -7.586 -16.844 1 94 61 THR B C 1
ATOM 1589 O O . THR B 1 61 ? -9.914 -6.473 -16.312 1 94 61 THR B O 1
ATOM 1592 N N . ALA B 1 62 ? -11.141 -8.188 -17.047 1 91.19 62 ALA B N 1
ATOM 1593 C CA . ALA B 1 62 ? -12.367 -7.605 -16.5 1 91.19 62 ALA B CA 1
ATOM 1594 C C . ALA B 1 62 ? -12.305 -7.512 -14.977 1 91.19 62 ALA B C 1
ATOM 1596 O O . ALA B 1 62 ? -11.852 -8.445 -14.312 1 91.19 62 ALA B O 1
ATOM 1597 N N . PRO B 1 63 ? -12.734 -6.414 -14.453 1 89.44 63 PRO B N 1
ATOM 1598 C CA . PRO B 1 63 ? -12.664 -6.238 -13 1 89.44 63 PRO B CA 1
ATOM 1599 C C . PRO B 1 63 ? -13.32 -7.387 -12.234 1 89.44 63 PRO B C 1
ATOM 1601 O O . PRO B 1 63 ? -12.789 -7.832 -11.211 1 89.44 63 PRO B O 1
ATOM 1604 N N . GLU B 1 64 ? -14.422 -7.867 -12.703 1 90.62 64 GLU B N 1
ATOM 1605 C CA . GLU B 1 64 ? -15.117 -8.961 -12.031 1 90.62 64 GLU B CA 1
ATOM 1606 C C . GLU B 1 64 ? -14.266 -10.227 -12.008 1 90.62 64 GLU B C 1
ATOM 1608 O O . GLU B 1 64 ? -14.242 -10.953 -11.016 1 90.62 64 GLU B O 1
ATOM 1613 N N . THR B 1 65 ? -13.617 -10.477 -13.094 1 93.19 65 THR B N 1
ATOM 1614 C CA . THR B 1 65 ? -12.734 -11.633 -13.18 1 93.19 65 THR B CA 1
ATOM 1615 C C . THR B 1 65 ? -11.547 -11.477 -12.234 1 93.19 65 THR B C 1
ATOM 1617 O O . THR B 1 65 ? -11.195 -12.406 -11.508 1 93.19 65 THR B O 1
ATOM 1620 N N . ALA B 1 66 ? -10.93 -10.312 -12.242 1 92.88 66 ALA B N 1
ATOM 1621 C CA . ALA B 1 66 ? -9.812 -10.031 -11.344 1 92.88 66 ALA B CA 1
ATOM 1622 C C . ALA B 1 66 ? -10.242 -10.164 -9.883 1 92.88 66 ALA B C 1
ATOM 1624 O O . ALA B 1 66 ? -9.5 -10.711 -9.062 1 92.88 66 ALA B O 1
ATOM 1625 N N . MET B 1 67 ? -11.43 -9.672 -9.594 1 91.38 67 MET B N 1
ATOM 1626 C CA . MET B 1 67 ? -11.961 -9.75 -8.234 1 91.38 67 MET B CA 1
ATOM 1627 C C . MET B 1 67 ? -12.148 -11.195 -7.809 1 91.38 67 MET B C 1
ATOM 1629 O O . MET B 1 67 ? -11.812 -11.562 -6.68 1 91.38 67 MET B O 1
ATOM 1633 N N . ARG B 1 68 ? -12.711 -11.969 -8.672 1 93.88 68 ARG B N 1
ATOM 1634 C CA . ARG B 1 68 ? -12.891 -13.391 -8.391 1 93.88 68 ARG B CA 1
ATOM 1635 C C . ARG B 1 68 ? -11.547 -14.062 -8.109 1 93.88 68 ARG B C 1
ATOM 1637 O O . ARG B 1 68 ? -11.438 -14.891 -7.203 1 93.88 68 ARG B O 1
ATOM 1644 N N . GLN B 1 69 ? -10.586 -13.719 -8.883 1 95.44 69 GLN B N 1
ATOM 1645 C CA . GLN B 1 69 ? -9.258 -14.289 -8.672 1 95.44 69 GLN B CA 1
ATOM 1646 C C . GLN B 1 69 ? -8.711 -13.891 -7.305 1 95.44 69 GLN B C 1
ATOM 1648 O O . GLN B 1 69 ? -8.133 -14.719 -6.594 1 95.44 69 GLN B O 1
ATOM 1653 N N . CYS B 1 70 ? -8.844 -12.672 -6.918 1 95.44 70 CYS B N 1
ATOM 1654 C CA . CYS B 1 70 ? -8.414 -12.219 -5.602 1 95.44 70 CYS B CA 1
ATOM 1655 C C . CYS B 1 70 ? -9.133 -12.977 -4.496 1 95.44 70 CYS B C 1
ATOM 1657 O O . CYS B 1 70 ? -8.508 -13.43 -3.535 1 95.44 70 CYS B O 1
ATOM 1659 N N . ARG B 1 71 ? -10.406 -13.148 -4.66 1 94.38 71 ARG B N 1
ATOM 1660 C CA . ARG B 1 71 ? -11.195 -13.867 -3.664 1 94.38 71 ARG B CA 1
ATOM 1661 C C . ARG B 1 71 ? -10.75 -15.328 -3.564 1 94.38 71 ARG B C 1
ATOM 1663 O O . ARG B 1 71 ? -10.711 -15.891 -2.473 1 94.38 71 ARG B O 1
ATOM 1670 N N . ASN B 1 72 ? -10.453 -15.93 -4.695 1 95.44 72 ASN B N 1
ATOM 1671 C CA . ASN B 1 72 ? -9.961 -17.297 -4.703 1 95.44 72 ASN B CA 1
ATOM 1672 C C . ASN B 1 72 ? -8.641 -17.422 -3.943 1 95.44 72 ASN B C 1
ATOM 1674 O O . ASN B 1 72 ? -8.438 -18.391 -3.197 1 95.44 72 ASN B O 1
ATOM 1678 N N . LEU B 1 73 ? -7.777 -16.484 -4.137 1 96.12 73 LEU B N 1
ATOM 1679 C CA . LEU B 1 73 ? -6.504 -16.5 -3.426 1 96.12 73 LEU B CA 1
ATOM 1680 C C . LEU B 1 73 ? -6.719 -16.344 -1.924 1 96.12 73 LEU B C 1
ATOM 1682 O O . LEU B 1 73 ? -6.141 -17.094 -1.136 1 96.12 73 LEU B O 1
ATOM 1686 N N . ILE B 1 74 ? -7.59 -15.43 -1.522 1 95.12 74 ILE B N 1
ATOM 1687 C CA . ILE B 1 74 ? -7.863 -15.148 -0.117 1 95.12 74 ILE B CA 1
ATOM 1688 C C . ILE B 1 74 ? -8.469 -16.391 0.548 1 95.12 74 ILE B C 1
ATOM 1690 O O . ILE B 1 74 ? -8.148 -16.703 1.699 1 95.12 74 ILE B O 1
ATOM 1694 N N . ALA B 1 75 ? -9.273 -17.062 -0.189 1 93.69 75 ALA B N 1
ATOM 1695 C CA . ALA B 1 75 ? -10.031 -18.188 0.371 1 93.69 75 ALA B CA 1
ATOM 1696 C C . ALA B 1 75 ? -9.195 -19.453 0.397 1 93.69 75 ALA B C 1
ATOM 1698 O O . ALA B 1 75 ? -9.562 -20.438 1.049 1 93.69 75 ALA B O 1
ATOM 1699 N N . ALA B 1 76 ? -8.086 -19.484 -0.356 1 95.5 76 ALA B N 1
ATOM 1700 C CA . ALA B 1 76 ? -7.27 -20.688 -0.424 1 95.5 76 ALA B CA 1
ATOM 1701 C C . ALA B 1 76 ? -6.684 -21.031 0.941 1 95.5 76 ALA B C 1
ATOM 1703 O O . ALA B 1 76 ? -6.031 -20.188 1.571 1 95.5 76 ALA B O 1
ATOM 1704 N N . PRO B 1 77 ? -6.871 -22.25 1.419 1 95.38 77 PRO B N 1
ATOM 1705 C CA . PRO B 1 77 ? -6.41 -22.641 2.754 1 95.38 77 PRO B CA 1
ATOM 1706 C C . PRO B 1 77 ? -4.895 -22.5 2.916 1 95.38 77 PRO B C 1
ATOM 1708 O O . PRO B 1 77 ? -4.41 -22.266 4.027 1 95.38 77 PRO B O 1
ATOM 1711 N N . ALA B 1 78 ? -4.191 -22.625 1.863 1 96.75 78 ALA B N 1
ATOM 1712 C CA . ALA B 1 78 ? -2.73 -22.594 1.911 1 96.75 78 ALA B CA 1
ATOM 1713 C C . ALA B 1 78 ? -2.217 -21.156 1.831 1 96.75 78 ALA B C 1
ATOM 1715 O O . ALA B 1 78 ? -1.006 -20.922 1.794 1 96.75 78 ALA B O 1
ATOM 1716 N N . VAL B 1 79 ? -3.113 -20.203 1.846 1 96.31 79 VAL B N 1
ATOM 1717 C CA . VAL B 1 79 ? -2.689 -18.812 1.689 1 96.31 79 VAL B CA 1
ATOM 1718 C C . VAL B 1 79 ? -2.928 -18.047 2.99 1 96.31 79 VAL B C 1
ATOM 1720 O O . VAL B 1 79 ? -3.967 -18.203 3.633 1 96.31 79 VAL B O 1
ATOM 1723 N N . GLN B 1 80 ? -2.012 -17.312 3.371 1 96.5 80 GLN B N 1
ATOM 1724 C CA . GLN B 1 80 ? -2.135 -16.312 4.434 1 96.5 80 GLN B CA 1
ATOM 1725 C C . GLN B 1 80 ? -1.908 -14.906 3.896 1 96.5 80 GLN B C 1
ATOM 1727 O O . GLN B 1 80 ? -0.851 -14.609 3.334 1 96.5 80 GLN B O 1
ATOM 1732 N N . ILE B 1 81 ? -2.879 -14.047 4.086 1 97.12 81 ILE B N 1
ATOM 1733 C CA . ILE B 1 81 ? -2.701 -12.648 3.701 1 97.12 81 ILE B CA 1
ATOM 1734 C C . ILE B 1 81 ? -1.875 -11.93 4.762 1 97.12 81 ILE B C 1
ATOM 1736 O O . ILE B 1 81 ? -2.201 -11.977 5.949 1 97.12 81 ILE B O 1
ATOM 1740 N N . LEU B 1 82 ? -0.797 -11.32 4.316 1 97.25 82 LEU B N 1
ATOM 1741 C CA . LEU B 1 82 ? 0.103 -10.602 5.215 1 97.25 82 LEU B CA 1
ATOM 1742 C C . LEU B 1 82 ? -0.253 -9.117 5.277 1 97.25 82 LEU B C 1
ATOM 1744 O O . LEU B 1 82 ? -0.334 -8.453 4.242 1 97.25 82 LEU B O 1
ATOM 1748 N N . THR B 1 83 ? -0.476 -8.641 6.438 1 96.69 83 THR B N 1
ATOM 1749 C CA . THR B 1 83 ? -0.833 -7.238 6.617 1 96.69 83 THR B CA 1
ATOM 1750 C C . THR B 1 83 ? 0.16 -6.539 7.539 1 96.69 83 THR B C 1
ATOM 1752 O O . THR B 1 83 ? 0.893 -7.199 8.281 1 96.69 83 THR B O 1
ATOM 1755 N N . GLU B 1 84 ? 0.156 -5.23 7.398 1 95.19 84 GLU B N 1
ATOM 1756 C CA . GLU B 1 84 ? 1.002 -4.379 8.234 1 95.19 84 GLU B CA 1
ATOM 1757 C C . GLU B 1 84 ? 0.378 -4.16 9.609 1 95.19 84 GLU B C 1
ATOM 1759 O O . GLU B 1 84 ? -0.811 -4.418 9.805 1 95.19 84 GLU B O 1
ATOM 1764 N N . SER B 1 85 ? 1.214 -3.766 10.516 1 90.94 85 SER B N 1
ATOM 1765 C CA . SER B 1 85 ? 0.799 -3.314 11.836 1 90.94 85 SER B CA 1
ATOM 1766 C C . SER B 1 85 ? 1.42 -1.965 12.188 1 90.94 85 SER B C 1
ATOM 1768 O O . SER B 1 85 ? 2.156 -1.391 11.375 1 90.94 85 SER B O 1
ATOM 1770 N N . SER B 1 86 ? 1.062 -1.44 13.344 1 81.88 86 SER B N 1
ATOM 1771 C CA . SER B 1 86 ? 1.633 -0.178 13.797 1 81.88 86 SER B CA 1
ATOM 1772 C C . SER B 1 86 ? 3.137 -0.298 14.016 1 81.88 86 SER B C 1
ATOM 1774 O O . SER B 1 86 ? 3.848 0.709 14.055 1 81.88 86 SER B O 1
ATOM 1776 N N . SER B 1 87 ? 3.631 -1.547 14.062 1 88.06 87 SER B N 1
ATOM 1777 C CA . SER B 1 87 ? 5.047 -1.798 14.312 1 88.06 87 SER B CA 1
ATOM 1778 C C . SER B 1 87 ? 5.816 -1.969 13.008 1 88.06 87 SER B C 1
ATOM 1780 O O . SER B 1 87 ? 7.047 -2.018 13.008 1 88.06 87 SER B O 1
ATOM 1782 N N . SER B 1 88 ? 5.09 -2.029 11.906 1 93.31 88 SER B N 1
ATOM 1783 C CA . SER B 1 88 ? 5.723 -2.297 10.617 1 93.31 88 SER B CA 1
ATOM 1784 C C . SER B 1 88 ? 6.75 -1.226 10.273 1 93.31 88 SER B C 1
ATOM 1786 O O . SER B 1 88 ? 7.758 -1.511 9.625 1 93.31 88 SER B O 1
ATOM 1788 N N . PHE B 1 89 ? 6.5 -0.017 10.766 1 91.44 89 PHE B N 1
ATOM 1789 C CA . PHE B 1 89 ? 7.402 1.078 10.438 1 91.44 89 PHE B CA 1
ATOM 1790 C C . PHE B 1 89 ? 8.781 0.845 11.047 1 91.44 89 PHE B C 1
ATOM 1792 O O . PHE B 1 89 ? 9.797 1.225 10.461 1 91.44 89 PHE B O 1
ATOM 1799 N N . GLU B 1 90 ? 8.836 0.172 12.148 1 90.25 90 GLU B N 1
ATOM 1800 C CA . GLU B 1 90 ? 10.102 -0.11 12.82 1 90.25 90 GLU B CA 1
ATOM 1801 C C . GLU B 1 90 ? 10.969 -1.052 11.992 1 90.25 90 GLU B C 1
ATOM 1803 O O . GLU B 1 90 ? 12.195 -1.019 12.094 1 90.25 90 GLU B O 1
ATOM 1808 N N . ILE B 1 91 ? 10.359 -1.875 11.227 1 91.81 91 ILE B N 1
ATOM 1809 C CA . ILE B 1 91 ? 11.078 -2.787 10.344 1 91.81 91 ILE B CA 1
ATOM 1810 C C . ILE B 1 91 ? 11.367 -2.1 9.008 1 91.81 91 ILE B C 1
ATOM 1812 O O . ILE B 1 91 ? 12.461 -2.25 8.453 1 91.81 91 ILE B O 1
ATOM 1816 N N . PHE B 1 92 ? 10.461 -1.288 8.578 1 91.44 92 PHE B N 1
ATOM 1817 C CA . PHE B 1 92 ? 10.531 -0.57 7.309 1 91.44 92 PHE B CA 1
ATOM 1818 C C . PHE B 1 92 ? 11.688 0.418 7.312 1 91.44 92 PHE B C 1
ATOM 1820 O O . PHE B 1 92 ? 12.484 0.46 6.367 1 91.44 92 PHE B O 1
ATOM 1827 N N . ALA B 1 93 ? 11.852 1.154 8.398 1 87.38 93 ALA B N 1
ATOM 1828 C CA . ALA B 1 93 ? 12.781 2.275 8.492 1 87.38 93 ALA B CA 1
ATOM 1829 C C . ALA B 1 93 ? 14.227 1.811 8.305 1 87.38 93 ALA B C 1
ATOM 1831 O O . ALA B 1 93 ? 14.953 2.342 7.465 1 87.38 93 ALA B O 1
ATOM 1832 N N . PRO B 1 94 ? 14.609 0.788 8.961 1 87 94 PRO B N 1
ATOM 1833 C CA . PRO B 1 94 ? 15.992 0.332 8.781 1 87 94 PRO B CA 1
ATOM 1834 C C . PRO B 1 94 ? 16.25 -0.242 7.391 1 87 94 PRO B C 1
ATOM 1836 O O . PRO B 1 94 ? 17.375 -0.18 6.887 1 87 94 PRO B O 1
ATOM 1839 N N . LEU B 1 95 ? 15.258 -0.813 6.801 1 88.69 95 LEU B N 1
ATOM 1840 C CA . LEU B 1 95 ? 15.43 -1.369 5.465 1 88.69 95 LEU B CA 1
ATOM 1841 C C . LEU B 1 95 ? 15.75 -0.27 4.457 1 88.69 95 LEU B C 1
ATOM 1843 O O . LEU B 1 95 ? 16.469 -0.505 3.479 1 88.69 95 LEU B O 1
ATOM 1847 N N . LEU B 1 96 ? 15.188 0.933 4.66 1 83.56 96 LEU B N 1
ATOM 1848 C CA . LEU B 1 96 ? 15.406 2.049 3.748 1 83.56 96 LEU B CA 1
ATOM 1849 C C . LEU B 1 96 ? 16.75 2.715 4.016 1 83.56 96 LEU B C 1
ATOM 1851 O O . LEU B 1 96 ? 17.344 3.297 3.109 1 83.56 96 LEU B O 1
ATOM 1855 N N . ALA B 1 97 ? 17.094 2.928 5.234 1 72.06 97 ALA B N 1
ATOM 1856 C CA . ALA B 1 97 ? 18.328 3.625 5.609 1 72.06 97 ALA B CA 1
ATOM 1857 C C . ALA B 1 97 ? 19.516 3.117 4.797 1 72.06 97 ALA B C 1
ATOM 1859 O O . ALA B 1 97 ? 20.422 3.879 4.484 1 72.06 97 ALA B O 1
ATOM 1860 N N . LYS B 1 98 ? 19.547 1.994 4.551 1 56.97 98 LYS B N 1
ATOM 1861 C CA . LYS B 1 98 ? 20.719 1.442 3.881 1 56.97 98 LYS B CA 1
ATOM 1862 C C . LYS B 1 98 ? 20.656 1.682 2.375 1 56.97 98 LYS B C 1
ATOM 1864 O O . LYS B 1 98 ? 21.672 1.584 1.682 1 56.97 98 LYS B O 1
ATOM 1869 N N . SER B 1 99 ? 19.391 1.948 1.981 1 55.59 99 SER B N 1
ATOM 1870 C CA . SER B 1 99 ? 19.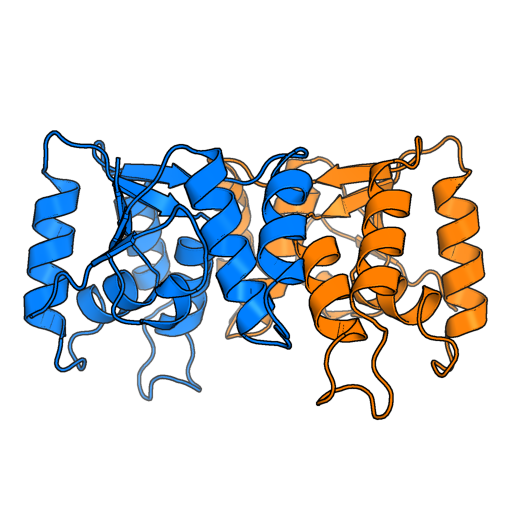219 1.898 0.533 1 55.59 99 SER B CA 1
ATOM 1871 C C . SER B 1 99 ? 19.141 3.301 -0.062 1 55.59 99 SER B C 1
ATOM 1873 O O . SER B 1 99 ? 18.703 4.242 0.603 1 55.59 99 SER B O 1
ATOM 1875 N N . ARG B 1 100 ? 20.172 3.896 -0.496 1 55.59 100 ARG B N 1
ATOM 1876 C CA . ARG B 1 100 ? 20.031 5.129 -1.268 1 55.59 100 ARG B CA 1
ATOM 1877 C C . ARG B 1 100 ? 18.688 5.184 -1.979 1 55.59 100 ARG B C 1
ATOM 1879 O O . ARG B 1 100 ? 18.625 5.102 -3.207 1 55.59 100 ARG B O 1
ATOM 1886 N N . VAL B 1 101 ? 17.578 4.758 -1.208 1 56.09 101 VAL B N 1
ATOM 1887 C CA . VAL B 1 101 ? 16.359 4.199 -1.76 1 56.09 101 VAL B CA 1
ATOM 1888 C C . VAL B 1 101 ? 15.422 5.324 -2.197 1 56.09 101 VAL B C 1
ATOM 1890 O O . VAL B 1 101 ? 15.023 6.16 -1.384 1 56.09 101 VAL B O 1
ATOM 1893 N N . ALA B 1 102 ? 15.445 5.734 -3.459 1 59.34 102 ALA B N 1
ATOM 1894 C CA . ALA B 1 102 ? 14.375 6.562 -4.008 1 59.34 102 ALA B CA 1
ATOM 1895 C C . ALA B 1 102 ? 13.359 5.711 -4.758 1 59.34 102 ALA B C 1
ATOM 1897 O O . ALA B 1 102 ? 13.633 4.559 -5.102 1 59.34 102 ALA B O 1
ATOM 1898 N N . GLY B 1 103 ? 12.023 6.098 -4.789 1 65 103 GLY B N 1
ATOM 1899 C CA . GLY B 1 103 ? 10.805 5.699 -5.477 1 65 103 GLY B CA 1
ATOM 1900 C C . GLY B 1 103 ? 10.492 4.223 -5.328 1 65 103 GLY B C 1
ATOM 1901 O O . GLY B 1 103 ? 9.953 3.795 -4.305 1 65 103 GLY B O 1
ATOM 1902 N N . SER B 1 104 ? 11.039 3.422 -6.309 1 67.75 104 SER B N 1
ATOM 1903 C CA . SER B 1 104 ? 10.742 1.996 -6.375 1 67.75 104 SER B CA 1
ATOM 1904 C C . SER B 1 104 ? 11.281 1.259 -5.156 1 67.75 104 SER B C 1
ATOM 1906 O O . SER B 1 104 ? 10.688 0.277 -4.703 1 67.75 104 SER B O 1
ATOM 1908 N N . ALA B 1 105 ? 12.203 1.819 -4.59 1 82.88 105 ALA B N 1
ATOM 1909 C CA . ALA B 1 105 ? 12.836 1.179 -3.441 1 82.88 105 ALA B CA 1
ATOM 1910 C C . ALA B 1 105 ? 11.953 1.281 -2.201 1 82.88 105 ALA B C 1
ATOM 1912 O O . ALA B 1 105 ? 11.961 0.39 -1.348 1 82.88 105 ALA B O 1
ATOM 1913 N N . VAL B 1 106 ? 11.18 2.291 -2.158 1 89.25 106 VAL B N 1
ATOM 1914 C CA . VAL B 1 106 ? 10.305 2.469 -1.006 1 89.25 106 VAL B CA 1
ATOM 1915 C C . VAL B 1 106 ? 9.195 1.418 -1.032 1 89.25 106 VAL B C 1
ATOM 1917 O O . VAL B 1 106 ? 8.891 0.802 -0.009 1 89.25 106 VAL B O 1
ATOM 1920 N N . HIS B 1 107 ? 8.672 1.175 -2.225 1 89 107 HIS B N 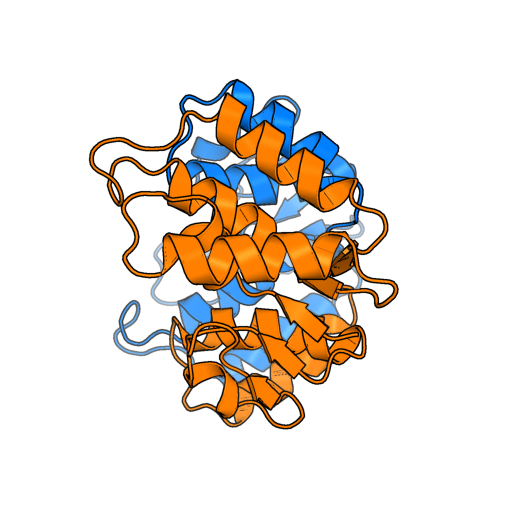1
ATOM 1921 C CA . HIS B 1 107 ? 7.637 0.159 -2.389 1 89 107 HIS B CA 1
ATOM 1922 C C . HIS B 1 107 ? 8.172 -1.229 -2.055 1 89 107 HIS B C 1
ATOM 1924 O O . HIS B 1 107 ? 7.543 -1.977 -1.302 1 89 107 HIS B O 1
ATOM 1930 N N . ASP B 1 108 ? 9.312 -1.511 -2.57 1 92 108 ASP B N 1
ATOM 1931 C CA . ASP B 1 108 ? 9.914 -2.811 -2.305 1 92 108 ASP B CA 1
ATOM 1932 C C . ASP B 1 108 ? 10.227 -2.977 -0.819 1 92 108 ASP B C 1
ATOM 1934 O O . ASP B 1 108 ? 10.047 -4.059 -0.258 1 92 108 ASP B O 1
ATOM 1938 N N . ALA B 1 109 ? 10.688 -1.926 -0.216 1 93.25 109 ALA B N 1
ATOM 1939 C CA . ALA B 1 109 ? 11.008 -1.966 1.209 1 93.25 109 ALA B CA 1
ATOM 1940 C C . ALA B 1 109 ? 9.75 -2.234 2.039 1 93.25 109 ALA B C 1
ATOM 1942 O O . ALA B 1 109 ? 9.812 -2.928 3.059 1 93.25 109 ALA B O 1
ATOM 1943 N N . ARG B 1 110 ? 8.664 -1.664 1.606 1 93.75 110 ARG B N 1
ATOM 1944 C CA . ARG B 1 110 ? 7.41 -1.889 2.312 1 93.75 110 ARG B CA 1
ATOM 1945 C C . ARG B 1 110 ? 7 -3.355 2.244 1 93.75 110 ARG B C 1
ATOM 1947 O O . ARG B 1 110 ? 6.613 -3.945 3.256 1 93.75 110 ARG B O 1
ATOM 1954 N N . ILE B 1 111 ? 7.109 -3.945 1.078 1 95.69 111 ILE B N 1
ATOM 1955 C CA . ILE B 1 111 ? 6.789 -5.355 0.898 1 95.69 111 ILE B CA 1
ATOM 1956 C C . ILE B 1 111 ? 7.738 -6.211 1.738 1 95.69 111 ILE B C 1
ATOM 1958 O O . ILE B 1 111 ? 7.305 -7.133 2.43 1 95.69 111 ILE B O 1
ATOM 1962 N N . ALA B 1 112 ? 9 -5.867 1.693 1 95.38 112 ALA B N 1
ATOM 1963 C CA . ALA B 1 112 ? 9.984 -6.602 2.479 1 95.38 112 ALA B CA 1
ATOM 1964 C C . ALA B 1 112 ? 9.68 -6.512 3.971 1 95.38 112 ALA B C 1
ATOM 1966 O O . ALA B 1 112 ? 9.758 -7.512 4.691 1 95.38 112 ALA B O 1
ATOM 1967 N N . ALA B 1 113 ? 9.32 -5.34 4.418 1 95.56 113 ALA B N 1
ATOM 1968 C CA . ALA B 1 113 ? 9.055 -5.121 5.836 1 95.56 113 ALA B CA 1
ATOM 1969 C C . ALA B 1 113 ? 7.875 -5.973 6.312 1 95.56 113 ALA B C 1
ATOM 1971 O O . ALA B 1 113 ? 7.938 -6.59 7.375 1 95.56 113 ALA B O 1
ATOM 1972 N N . VAL B 1 114 ? 6.781 -6.02 5.527 1 96.88 114 VAL B N 1
ATOM 1973 C CA . VAL B 1 114 ? 5.617 -6.797 5.934 1 96.88 114 VAL B CA 1
ATOM 1974 C C . VAL B 1 114 ? 5.953 -8.281 5.91 1 96.88 114 VAL B C 1
ATOM 1976 O O . VAL B 1 114 ? 5.488 -9.047 6.758 1 96.88 114 VAL B O 1
ATOM 1979 N N . CYS B 1 115 ? 6.75 -8.719 4.922 1 97.19 115 CYS B N 1
ATOM 1980 C CA . CYS B 1 115 ? 7.203 -10.109 4.887 1 97.19 115 CYS B CA 1
ATOM 1981 C C . CYS B 1 115 ? 7.988 -10.461 6.141 1 97.19 115 CYS B C 1
ATOM 1983 O O . CYS B 1 115 ? 7.645 -11.406 6.852 1 97.19 115 CYS B O 1
ATOM 1985 N N . LEU B 1 116 ? 8.969 -9.641 6.453 1 96.56 116 LEU B N 1
ATOM 1986 C CA . LEU B 1 116 ? 9.844 -9.906 7.59 1 96.56 116 LEU B CA 1
ATOM 1987 C C . LEU B 1 116 ? 9.062 -9.867 8.898 1 96.56 116 LEU B C 1
ATOM 1989 O O . LEU B 1 116 ? 9.266 -10.703 9.773 1 96.56 116 LEU B O 1
ATOM 1993 N N . GLU B 1 117 ? 8.211 -8.914 9.047 1 96.31 117 GLU B N 1
ATOM 1994 C CA . GLU B 1 117 ? 7.379 -8.797 10.234 1 96.31 117 GLU B CA 1
ATOM 1995 C C . GLU B 1 117 ? 6.547 -10.055 10.453 1 96.31 117 GLU B C 1
ATOM 1997 O O . GLU B 1 117 ? 6.281 -10.438 11.594 1 96.31 117 GLU B O 1
ATOM 2002 N N . ASN B 1 118 ? 6.148 -10.719 9.414 1 96.69 118 ASN B N 1
ATOM 2003 C CA . ASN B 1 118 ? 5.281 -11.891 9.5 1 96.69 118 ASN B CA 1
ATOM 2004 C C . ASN B 1 118 ? 6.082 -13.188 9.453 1 96.69 118 ASN B C 1
ATOM 2006 O O . ASN B 1 118 ? 5.527 -14.258 9.195 1 96.69 118 ASN B O 1
ATOM 2010 N N . GLY B 1 119 ? 7.375 -13.102 9.484 1 96.31 119 GLY B N 1
ATOM 2011 C CA . GLY B 1 119 ? 8.227 -14.273 9.602 1 96.31 119 GLY B CA 1
ATOM 2012 C C . GLY B 1 119 ? 8.609 -14.867 8.266 1 96.31 119 GLY B C 1
ATOM 2013 O O . GLY B 1 119 ? 9.094 -16 8.195 1 96.31 119 GLY B O 1
ATOM 2014 N N . VAL B 1 120 ? 8.289 -14.164 7.246 1 97.44 120 VAL B N 1
ATOM 2015 C CA . VAL B 1 120 ? 8.664 -14.609 5.906 1 97.44 120 VAL B CA 1
ATOM 2016 C C . VAL B 1 120 ? 10.133 -14.281 5.645 1 97.44 120 VAL B C 1
ATOM 2018 O O . VAL B 1 120 ? 10.555 -13.133 5.82 1 97.44 120 VAL B O 1
ATOM 2021 N N . ARG B 1 121 ? 10.852 -15.289 5.191 1 96.12 121 ARG B N 1
ATOM 2022 C CA . ARG B 1 121 ? 12.273 -15.055 4.93 1 96.12 121 ARG B CA 1
ATOM 2023 C C . ARG B 1 121 ? 12.609 -15.312 3.467 1 96.12 121 ARG B C 1
ATOM 2025 O O . ARG B 1 121 ? 13.719 -15.031 3.02 1 96.12 121 ARG B O 1
ATOM 2032 N N . VAL B 1 122 ? 11.617 -15.859 2.705 1 97.56 122 VAL B N 1
ATOM 2033 C CA . VAL B 1 122 ? 11.789 -16.078 1.272 1 97.56 122 VAL B CA 1
ATOM 2034 C C . VAL B 1 122 ? 10.609 -15.477 0.515 1 97.56 122 VAL B C 1
ATOM 2036 O O . VAL B 1 122 ? 9.445 -15.688 0.888 1 97.56 122 VAL B O 1
ATOM 2039 N N . ILE B 1 123 ? 10.891 -14.711 -0.509 1 98.19 123 ILE B N 1
ATOM 2040 C CA . ILE B 1 123 ? 9.859 -14.195 -1.401 1 98.19 123 ILE B CA 1
ATOM 2041 C C . ILE B 1 123 ? 10.078 -14.734 -2.811 1 98.19 123 ILE B C 1
ATOM 2043 O O . ILE B 1 123 ? 11.195 -14.703 -3.332 1 98.19 123 ILE B O 1
ATOM 2047 N N . TYR B 1 124 ? 9.016 -15.367 -3.295 1 98.31 124 TYR B N 1
ATOM 2048 C CA . TYR B 1 124 ? 9.016 -15.797 -4.688 1 98.31 124 TYR B CA 1
ATOM 2049 C C . TYR B 1 124 ? 8.703 -14.633 -5.621 1 98.31 124 TYR B C 1
ATOM 2051 O O . TYR B 1 124 ? 7.602 -14.086 -5.59 1 98.31 124 TYR B O 1
ATOM 2059 N N . THR B 1 125 ? 9.656 -14.258 -6.402 1 98.12 125 THR B N 1
ATOM 2060 C CA . THR B 1 125 ? 9.555 -13.102 -7.281 1 98.12 125 THR B CA 1
ATOM 2061 C C . THR B 1 125 ? 10.562 -13.203 -8.422 1 98.12 125 THR B C 1
ATOM 2063 O O . THR B 1 125 ? 11.531 -13.953 -8.336 1 98.12 125 THR B O 1
ATOM 2066 N N . LEU B 1 126 ? 10.289 -12.531 -9.531 1 96.5 126 LEU B N 1
ATOM 2067 C CA . LEU B 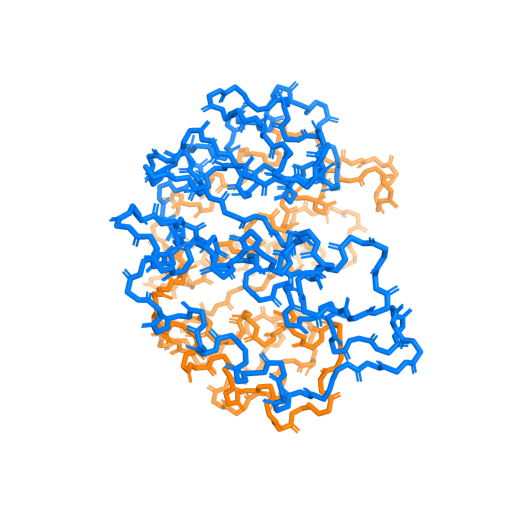1 126 ? 11.266 -12.391 -10.594 1 96.5 126 LEU B CA 1
ATOM 2068 C C . LEU B 1 126 ? 12.07 -11.102 -10.43 1 96.5 126 LEU B C 1
ATOM 2070 O O . LEU B 1 126 ? 13.016 -10.852 -11.188 1 96.5 126 LEU B O 1
ATOM 2074 N N . ASP B 1 127 ? 11.656 -10.297 -9.516 1 92.81 127 ASP B N 1
ATOM 2075 C CA . ASP B 1 127 ? 12.344 -9.031 -9.266 1 92.81 127 ASP B CA 1
ATOM 2076 C C . ASP B 1 127 ? 13.539 -9.234 -8.328 1 92.81 127 ASP B C 1
ATOM 2078 O O . ASP B 1 127 ? 13.359 -9.352 -7.109 1 92.81 127 ASP B O 1
ATOM 2082 N N . ARG B 1 128 ? 14.711 -9.055 -8.742 1 91 128 ARG B N 1
ATOM 2083 C CA . ARG B 1 128 ? 15.922 -9.297 -7.957 1 91 128 ARG B CA 1
ATOM 2084 C C . ARG B 1 128 ? 16.203 -8.125 -7.02 1 91 128 ARG B C 1
ATOM 2086 O O . ARG B 1 128 ? 17.047 -8.227 -6.129 1 91 128 ARG B O 1
ATOM 2093 N N . ASP B 1 129 ? 15.492 -7.082 -7.172 1 88.62 129 ASP B N 1
ATOM 2094 C CA . ASP B 1 129 ? 15.742 -5.895 -6.359 1 88.62 129 ASP B CA 1
ATOM 2095 C C . ASP B 1 129 ? 15.438 -6.16 -4.887 1 88.62 129 ASP B C 1
ATOM 2097 O O . ASP B 1 129 ? 15.984 -5.492 -4.008 1 88.62 129 ASP B O 1
ATOM 2101 N N . PHE B 1 130 ? 14.711 -7.23 -4.605 1 92.62 130 PHE B N 1
ATOM 2102 C CA . PHE B 1 130 ? 14.391 -7.562 -3.223 1 92.62 130 PHE B CA 1
ATOM 2103 C C . PHE B 1 130 ? 15.625 -8.086 -2.49 1 92.62 130 PHE B C 1
ATOM 2105 O O . PHE B 1 130 ? 15.648 -8.109 -1.259 1 92.62 130 PHE B O 1
ATOM 2112 N N . SER B 1 131 ? 16.625 -8.469 -3.213 1 90.81 131 SER B N 1
ATOM 2113 C CA . SER B 1 131 ? 17.812 -9.055 -2.6 1 90.81 131 SER B CA 1
ATOM 2114 C C . SER B 1 131 ? 18.578 -8.016 -1.778 1 90.81 131 SER B C 1
ATOM 2116 O O . SER B 1 131 ? 19.438 -8.375 -0.967 1 90.81 131 SER B O 1
ATOM 2118 N N . ARG B 1 132 ? 18.328 -6.816 -1.891 1 89.12 132 ARG B N 1
ATOM 2119 C CA . ARG B 1 132 ? 19.016 -5.75 -1.178 1 89.12 132 ARG B CA 1
ATOM 2120 C C . ARG B 1 132 ? 18.562 -5.684 0.278 1 89.12 132 ARG B C 1
ATOM 2122 O O . ARG B 1 132 ? 19.219 -5.051 1.108 1 89.12 132 ARG B O 1
ATOM 2129 N N . PHE B 1 133 ? 17.453 -6.32 0.582 1 91.38 133 PHE B N 1
ATOM 2130 C CA . PHE B 1 133 ? 16.922 -6.258 1.939 1 91.38 133 PHE B CA 1
ATOM 2131 C C . PHE B 1 133 ? 17.391 -7.453 2.758 1 91.38 133 PHE B C 1
ATOM 2133 O O . PHE B 1 133 ? 16.984 -8.586 2.498 1 91.38 133 PHE B O 1
ATOM 2140 N N . ALA B 1 134 ? 18.188 -7.113 3.738 1 88.69 134 ALA B N 1
ATOM 2141 C CA . ALA B 1 134 ? 18.734 -8.156 4.602 1 88.69 134 ALA B CA 1
ATOM 2142 C C . ALA B 1 134 ? 17.625 -8.945 5.285 1 88.69 134 ALA B C 1
ATOM 2144 O O . ALA B 1 134 ? 16.656 -8.359 5.789 1 88.69 134 ALA B O 1
ATOM 2145 N N . GLY B 1 135 ? 17.719 -10.312 5.238 1 92.56 135 GLY B N 1
ATOM 2146 C CA . GLY B 1 135 ? 16.781 -11.172 5.93 1 92.56 135 GLY B CA 1
ATOM 2147 C C . GLY B 1 135 ? 15.711 -11.742 5.02 1 92.56 135 GLY B C 1
ATOM 2148 O O . GLY B 1 135 ? 14.969 -12.648 5.41 1 92.56 135 GLY B O 1
ATOM 2149 N N . LEU B 1 136 ? 15.672 -11.133 3.816 1 95.06 136 LEU B N 1
ATOM 2150 C CA . LEU B 1 136 ? 14.695 -11.633 2.85 1 95.06 136 LEU B CA 1
ATOM 2151 C C . LEU B 1 136 ? 15.398 -12.234 1.634 1 95.06 136 LEU B C 1
ATOM 2153 O O . LEU B 1 136 ? 16.031 -11.516 0.862 1 95.06 136 LEU B O 1
ATOM 2157 N N . ARG B 1 137 ? 15.25 -13.5 1.425 1 96.88 137 ARG B N 1
ATOM 2158 C CA . ARG B 1 137 ? 15.844 -14.18 0.274 1 96.88 137 ARG B CA 1
ATOM 2159 C C . ARG B 1 137 ? 14.883 -14.18 -0.911 1 96.88 137 ARG B C 1
ATOM 2161 O O . ARG B 1 137 ? 13.672 -14.328 -0.734 1 96.88 137 ARG B O 1
ATOM 2168 N N . VAL B 1 138 ? 15.523 -14.055 -2.043 1 97.31 138 VAL B N 1
ATOM 2169 C CA . VAL B 1 138 ? 14.742 -14.031 -3.275 1 97.31 138 VAL B CA 1
ATOM 2170 C C . VAL B 1 138 ? 14.859 -15.383 -3.984 1 97.31 138 VAL B C 1
ATOM 2172 O O . VAL B 1 138 ? 15.961 -15.914 -4.141 1 97.31 138 VAL B O 1
ATOM 2175 N N . LYS B 1 139 ? 13.734 -15.945 -4.395 1 97.38 139 LYS B N 1
ATOM 2176 C CA . LYS B 1 139 ? 13.711 -17.141 -5.223 1 97.38 139 LYS B CA 1
ATOM 2177 C C . LYS B 1 139 ? 12.844 -16.938 -6.461 1 97.38 139 LYS B C 1
ATOM 2179 O O . LYS B 1 139 ? 11.703 -16.484 -6.359 1 97.38 139 LYS B O 1
ATOM 2184 N N . ASN B 1 140 ? 13.406 -17.219 -7.562 1 97.38 140 ASN B N 1
ATOM 2185 C CA . ASN B 1 140 ? 12.633 -17.281 -8.797 1 97.38 140 ASN B CA 1
ATOM 2186 C C . ASN B 1 140 ? 12 -18.656 -8.992 1 97.38 140 ASN B C 1
ATOM 2188 O O . ASN B 1 140 ? 12.695 -19.641 -9.266 1 97.38 140 ASN B O 1
ATOM 2192 N N . PRO B 1 141 ? 10.703 -18.719 -8.922 1 96.12 141 PRO B N 1
ATOM 2193 C CA . PRO B 1 141 ? 10.055 -20.031 -9.008 1 96.12 141 PRO B CA 1
ATOM 2194 C C . PRO B 1 141 ? 9.805 -20.469 -10.445 1 96.12 141 PRO B C 1
ATOM 2196 O O . PRO B 1 141 ? 9.312 -21.578 -10.68 1 96.12 141 PRO B O 1
ATOM 2199 N N . LEU B 1 142 ? 10.102 -19.594 -11.508 1 94.38 142 LEU B N 1
ATOM 2200 C CA . LEU B 1 142 ? 9.664 -19.844 -12.883 1 94.38 142 LEU B CA 1
ATOM 2201 C C . LEU B 1 142 ? 10.836 -20.328 -13.734 1 94.38 142 LEU B C 1
ATOM 2203 O O . LEU B 1 142 ? 10.656 -20.656 -14.914 1 94.38 142 LEU B O 1
ATOM 2207 N N . GLY B 1 143 ? 11.992 -20.438 -13.383 1 80.69 143 GLY B N 1
ATOM 2208 C CA . GLY B 1 143 ? 13.117 -20.984 -14.125 1 80.69 143 GLY B CA 1
ATOM 2209 C C . GLY B 1 143 ? 14.383 -20.172 -13.984 1 80.69 143 GLY B C 1
ATOM 2210 O O . GLY B 1 143 ? 14.336 -19.016 -13.555 1 80.69 143 GLY B O 1
#

InterPro domains:
  IPR002716 PIN domain [PF01850] (4-135)
  IPR006226 PIN domain toxin [TIGR00028] (1-142)
  IPR022907 VapC family [MF_00265] (2-140)
  IPR029060 PIN-like domain superfamily [SSF88723] (1-141)

Organism: Turneriella parva (strain ATCC BAA-1111 / DSM 21527 / NCTC 11395 / H) (NCBI:txid869212)

Foldseek 3Di:
DAEEALVLVLLCPDPPHPLNVLSVVVVVCLLPDPAAYEYEPVSLVVNLCQQQDCVNDVDGDDSVVSVVSSVCQPPRPRYDYFYDDPCLVVQLVVQCVVPPDPDVSSVLSSVVSSCVVVPHQEYADPDCSNVSGPSHHYDDSRD/DAEEALVLVLLCPDPPHPLNVLSVVVVVCLLPDPAAYEYEPVSLVVNLCQQQDCVNDVDGDDSVVSVVSSVSQPPRPRYDYFYDDPCLVVQLVVQCVVPVDDDVNSVLSSVVSSCVVVPHQEYADPDCSNVSGPSHHYDDSRD